Protein AF-A0A1J9PM10-F1 (afdb_monomer_lite)

pLDDT: mean 77.05, std 19.86, range [32.75, 96.25]

Structure (mmCIF, N/CA/C/O backbone):
data_AF-A0A1J9PM10-F1
#
_entry.id   AF-A0A1J9PM10-F1
#
loop_
_atom_site.group_PDB
_atom_site.id
_atom_site.type_symbol
_atom_site.label_atom_id
_atom_site.label_alt_id
_atom_site.label_comp_id
_atom_site.label_asym_id
_atom_site.label_entity_id
_atom_site.label_seq_id
_atom_site.pdbx_PDB_ins_code
_atom_site.Cartn_x
_atom_site.Cartn_y
_atom_site.Cartn_z
_atom_site.occupancy
_atom_site.B_iso_or_equiv
_atom_site.auth_seq_id
_atom_site.auth_comp_id
_atom_site.auth_asym_id
_atom_site.auth_atom_id
_atom_site.pdbx_PDB_model_num
ATOM 1 N N . MET A 1 1 ? -8.193 -1.325 -53.082 1.00 43.59 1 MET A N 1
ATOM 2 C CA . MET A 1 1 ? -7.446 -0.668 -51.989 1.00 43.59 1 MET A CA 1
ATOM 3 C C . MET A 1 1 ? -7.483 -1.600 -50.791 1.00 43.59 1 MET A C 1
ATOM 5 O O . MET A 1 1 ? -8.544 -1.785 -50.214 1.00 43.59 1 MET A O 1
ATOM 9 N N . ALA A 1 2 ? -6.380 -2.300 -50.521 1.00 39.66 2 ALA A N 1
ATOM 10 C CA . ALA A 1 2 ? -6.299 -3.239 -49.407 1.00 39.66 2 ALA A CA 1
ATOM 11 C C . ALA A 1 2 ? -6.251 -2.442 -48.099 1.00 39.66 2 ALA A C 1
ATOM 13 O O . ALA A 1 2 ? -5.295 -1.714 -47.843 1.00 39.66 2 ALA A O 1
ATOM 14 N N . SER A 1 3 ? -7.320 -2.542 -47.313 1.00 43.59 3 SER A N 1
ATOM 15 C CA . SER A 1 3 ? -7.409 -1.950 -45.985 1.00 43.59 3 SER A CA 1
ATOM 16 C C . SER A 1 3 ? -6.538 -2.778 -45.044 1.00 43.59 3 SER A C 1
ATOM 18 O O . SER A 1 3 ? -6.967 -3.804 -44.517 1.00 43.59 3 SER A O 1
ATOM 20 N N . THR A 1 4 ? -5.278 -2.375 -44.895 1.00 44.53 4 THR A N 1
ATOM 21 C CA . THR A 1 4 ? -4.354 -2.942 -43.913 1.00 44.53 4 THR A CA 1
ATOM 22 C C . THR A 1 4 ? -4.878 -2.597 -42.524 1.00 44.53 4 THR A C 1
ATOM 24 O O . THR A 1 4 ? -4.628 -1.513 -42.002 1.00 44.53 4 THR A O 1
ATOM 27 N N . MET A 1 5 ? -5.644 -3.516 -41.937 1.00 40.72 5 MET A N 1
ATOM 28 C CA . MET A 1 5 ? -5.959 -3.484 -40.514 1.00 40.72 5 MET A CA 1
ATOM 29 C C . MET A 1 5 ? -4.644 -3.428 -39.724 1.00 40.72 5 MET A C 1
ATOM 31 O O . MET A 1 5 ? -3.711 -4.169 -40.059 1.00 40.72 5 MET A O 1
ATOM 35 N N . PRO A 1 6 ? -4.522 -2.572 -38.696 1.00 48.16 6 PRO A N 1
ATOM 36 C CA . PRO A 1 6 ? -3.326 -2.558 -37.877 1.00 48.16 6 PRO A CA 1
ATOM 37 C C . PRO A 1 6 ? -3.196 -3.927 -37.207 1.00 48.16 6 PRO A C 1
ATOM 39 O O . PRO A 1 6 ? -4.082 -4.370 -36.478 1.00 48.16 6 PRO A O 1
ATOM 42 N N . LYS A 1 7 ? -2.087 -4.616 -37.500 1.00 47.56 7 LYS A N 1
ATOM 43 C CA . LYS A 1 7 ? -1.650 -5.826 -36.800 1.00 47.56 7 LYS A CA 1
ATOM 44 C C . LYS A 1 7 ? -1.755 -5.546 -35.302 1.00 47.56 7 LYS A C 1
ATOM 46 O O . LYS A 1 7 ? -1.009 -4.712 -34.793 1.00 47.56 7 LYS A O 1
ATOM 51 N N . GLN A 1 8 ? -2.661 -6.235 -34.612 1.00 52.78 8 GLN A N 1
ATOM 52 C CA . GLN A 1 8 ? -2.617 -6.348 -33.159 1.00 52.78 8 GLN A CA 1
ATOM 53 C C . GLN A 1 8 ? -1.216 -6.855 -32.808 1.00 52.78 8 GLN A C 1
ATOM 55 O O . GLN A 1 8 ? -0.850 -7.987 -33.125 1.00 52.78 8 GLN A O 1
ATOM 60 N N . VAL A 1 9 ? -0.375 -5.963 -32.284 1.00 63.06 9 VAL A N 1
ATOM 61 C CA . VAL A 1 9 ? 0.988 -6.302 -31.890 1.00 63.06 9 VAL A CA 1
ATOM 62 C C . VAL A 1 9 ? 0.857 -7.198 -30.670 1.00 63.06 9 VAL A C 1
ATOM 64 O O . VAL A 1 9 ? 0.488 -6.739 -29.588 1.00 63.06 9 VAL A O 1
ATOM 67 N N . GLU A 1 10 ? 1.112 -8.489 -30.873 1.00 70.94 10 GLU A N 1
ATOM 68 C CA . GLU A 1 10 ? 1.136 -9.488 -29.810 1.00 70.94 10 GLU A CA 1
ATOM 69 C C . GLU A 1 10 ? 1.965 -8.974 -28.625 1.00 70.94 10 GLU A C 1
ATOM 71 O O . GLU A 1 10 ? 3.106 -8.529 -28.820 1.00 70.94 10 GLU A O 1
ATOM 76 N N . PRO A 1 11 ? 1.428 -9.019 -27.392 1.00 78.56 11 PRO A N 1
ATOM 77 C CA . PRO A 1 11 ? 2.122 -8.444 -26.260 1.00 78.56 11 PRO A CA 1
ATOM 78 C C . PRO A 1 11 ? 3.452 -9.167 -26.033 1.00 78.56 11 PRO A C 1
ATOM 80 O O . PRO A 1 11 ? 3.547 -10.397 -26.030 1.00 78.56 11 PRO A O 1
ATOM 83 N N . SER A 1 12 ? 4.499 -8.374 -25.822 1.00 90.06 12 SER A N 1
ATOM 84 C CA . SER A 1 12 ? 5.829 -8.842 -25.427 1.00 90.06 12 SER A CA 1
ATOM 85 C C . SER A 1 12 ? 5.744 -9.766 -24.205 1.00 90.06 12 SER A C 1
ATOM 87 O O . SER A 1 12 ? 4.873 -9.598 -23.350 1.00 90.06 12 SER A O 1
ATOM 89 N N . GLY A 1 13 ? 6.669 -10.722 -24.068 1.00 89.38 13 GLY A N 1
ATOM 90 C CA . GLY A 1 13 ? 6.663 -11.674 -22.946 1.00 89.38 13 GLY A CA 1
ATOM 91 C C . GLY A 1 13 ? 6.661 -11.003 -21.563 1.00 89.38 13 GLY A C 1
ATOM 92 O O . GLY A 1 13 ? 6.041 -11.511 -20.630 1.00 89.38 13 GLY A O 1
ATOM 93 N N . ALA A 1 14 ? 7.278 -9.822 -21.439 1.00 89.25 14 ALA A N 1
ATOM 94 C CA . ALA A 1 14 ? 7.234 -9.016 -20.217 1.00 89.25 14 ALA A CA 1
ATOM 95 C C . ALA A 1 14 ? 5.823 -8.475 -19.922 1.00 89.25 14 ALA A C 1
ATOM 97 O O . ALA A 1 14 ? 5.370 -8.539 -18.781 1.00 89.25 14 ALA A O 1
ATOM 98 N N . VAL A 1 15 ? 5.115 -8.007 -20.955 1.00 91.69 15 VAL A N 1
ATOM 99 C CA . VAL A 1 15 ? 3.730 -7.524 -20.858 1.00 91.69 15 VAL A CA 1
ATOM 100 C C . VAL A 1 15 ? 2.796 -8.683 -20.516 1.00 91.69 15 VAL A C 1
ATOM 102 O O . VAL A 1 15 ? 2.042 -8.580 -19.556 1.00 91.69 15 VAL A O 1
ATOM 105 N N . LYS A 1 16 ? 2.918 -9.835 -21.195 1.00 93.12 16 LYS A N 1
ATOM 106 C CA . LYS A 1 16 ? 2.147 -11.054 -20.874 1.00 93.12 16 LYS A CA 1
ATOM 107 C C . LYS A 1 16 ? 2.324 -11.469 -19.408 1.00 93.12 16 LYS A C 1
ATOM 109 O O . LYS A 1 16 ? 1.348 -11.738 -18.713 1.00 93.12 16 LYS A O 1
ATOM 114 N N . LYS A 1 17 ? 3.564 -11.450 -18.907 1.00 93.62 17 LYS A N 1
ATOM 115 C CA . LYS A 1 17 ? 3.876 -11.747 -17.501 1.00 93.62 17 LYS A CA 1
ATOM 116 C C . LYS A 1 17 ? 3.268 -10.726 -16.532 1.00 93.62 17 LYS A C 1
ATOM 118 O O . LYS A 1 17 ? 2.815 -11.115 -15.458 1.00 93.62 17 LYS A O 1
ATOM 123 N N . ALA A 1 18 ? 3.273 -9.440 -16.879 1.00 94.69 18 ALA A N 1
ATOM 124 C CA . ALA A 1 18 ? 2.665 -8.394 -16.059 1.00 94.69 18 ALA A CA 1
ATOM 125 C C . ALA A 1 18 ? 1.135 -8.539 -15.999 1.00 94.69 18 ALA A C 1
ATOM 127 O O . ALA A 1 18 ? 0.572 -8.500 -14.909 1.00 94.69 18 ALA A O 1
ATOM 128 N N . LEU A 1 19 ? 0.481 -8.802 -17.134 1.00 94.81 19 LEU A N 1
ATOM 129 C CA . LEU A 1 19 ? -0.963 -9.048 -17.196 1.00 94.81 19 LEU A CA 1
ATOM 130 C C . LEU A 1 19 ? -1.363 -10.279 -16.376 1.00 94.81 19 LEU A C 1
ATOM 132 O O . LEU A 1 19 ? -2.296 -10.202 -15.584 1.00 94.81 19 LEU A O 1
ATOM 136 N N . ALA A 1 20 ? -0.612 -11.382 -16.476 1.00 94.44 20 ALA A N 1
ATOM 137 C CA . ALA A 1 20 ? -0.851 -12.567 -15.649 1.00 94.44 20 ALA A CA 1
ATOM 138 C C . ALA A 1 20 ? -0.779 -12.241 -14.146 1.00 94.44 20 ALA A C 1
ATOM 140 O O . ALA A 1 20 ? -1.671 -12.610 -13.386 1.00 94.44 20 ALA A O 1
ATOM 141 N N . LYS A 1 21 ? 0.228 -11.462 -13.722 1.00 94.88 21 LYS A N 1
ATOM 142 C CA . LYS A 1 21 ? 0.337 -10.997 -12.330 1.00 94.88 21 LYS A CA 1
ATOM 143 C C . LYS A 1 21 ? -0.828 -10.111 -11.897 1.00 94.88 21 LYS A C 1
ATOM 145 O O . LYS A 1 21 ? -1.210 -10.179 -10.735 1.00 94.88 21 LYS A O 1
ATOM 150 N N . LEU A 1 22 ? -1.358 -9.270 -12.784 1.00 94.75 22 LEU A N 1
ATOM 151 C CA . LEU A 1 22 ? -2.513 -8.421 -12.484 1.00 94.75 22 LEU A CA 1
ATOM 152 C C . LEU A 1 22 ? -3.781 -9.255 -12.305 1.00 94.75 22 LEU A C 1
ATOM 154 O O . LEU A 1 22 ? -4.501 -9.044 -11.335 1.00 94.75 22 LEU A O 1
ATOM 158 N N . VAL A 1 23 ? -4.010 -10.241 -13.175 1.00 93.75 23 VAL A N 1
ATOM 159 C CA . VAL A 1 23 ? -5.140 -11.176 -13.053 1.00 93.75 23 VAL A CA 1
ATOM 160 C C . VAL A 1 23 ? -5.046 -11.978 -11.752 1.00 93.75 23 VAL A C 1
ATOM 162 O O . VAL A 1 23 ? -6.022 -12.068 -11.006 1.00 93.75 23 VAL A O 1
ATOM 165 N N . ASP A 1 24 ? -3.870 -12.524 -11.436 1.00 93.56 24 ASP A N 1
ATOM 166 C CA . ASP A 1 24 ? -3.652 -13.258 -10.184 1.00 93.56 24 ASP A CA 1
ATOM 167 C C . ASP A 1 24 ? -3.792 -12.345 -8.962 1.00 93.56 24 ASP A C 1
ATOM 169 O O . ASP A 1 24 ? -4.411 -12.716 -7.963 1.00 93.56 24 ASP A O 1
ATOM 173 N N . GLY A 1 25 ? -3.253 -11.129 -9.044 1.00 91.62 25 GLY A N 1
ATOM 174 C CA . GLY A 1 25 ? -3.357 -10.117 -8.001 1.00 91.62 25 GLY A CA 1
ATOM 175 C C . GLY A 1 25 ? -4.802 -9.721 -7.717 1.00 91.62 25 GLY A C 1
ATOM 176 O O . GLY A 1 25 ? -5.202 -9.703 -6.553 1.00 91.62 25 GLY A O 1
ATOM 177 N N . ALA A 1 26 ? -5.607 -9.493 -8.757 1.00 91.44 26 ALA A N 1
ATOM 178 C CA . ALA A 1 26 ? -7.025 -9.168 -8.631 1.00 91.44 26 ALA A CA 1
ATOM 179 C C . ALA A 1 26 ? -7.783 -10.287 -7.904 1.00 91.44 26 ALA A C 1
ATOM 181 O O . ALA A 1 26 ? -8.460 -10.028 -6.907 1.00 91.44 26 ALA A O 1
ATOM 182 N N . LYS A 1 27 ? -7.575 -11.546 -8.318 1.00 91.81 27 LYS A N 1
ATOM 183 C CA . LYS A 1 27 ? -8.167 -12.724 -7.663 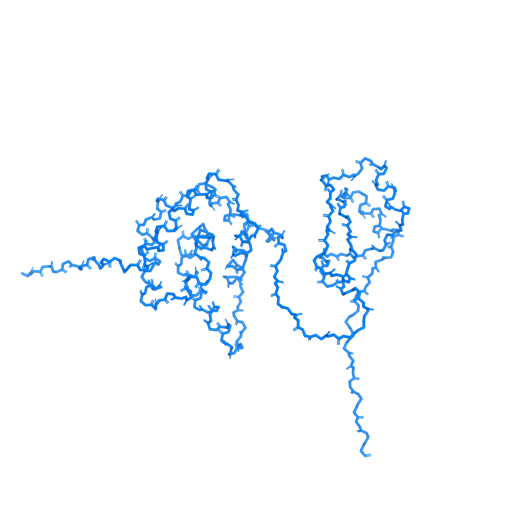1.00 91.81 27 LYS A CA 1
ATOM 184 C C . LYS A 1 27 ? -7.739 -12.848 -6.203 1.00 91.81 27 LYS A C 1
ATOM 186 O O . LYS A 1 27 ? -8.573 -13.064 -5.329 1.00 91.81 27 LYS A O 1
ATOM 191 N N . ILE A 1 28 ? -6.446 -12.698 -5.912 1.00 89.69 28 ILE A N 1
ATOM 192 C CA . ILE A 1 28 ? -5.919 -12.822 -4.547 1.00 89.69 28 ILE A CA 1
ATOM 193 C C . ILE A 1 28 ? -6.481 -11.729 -3.636 1.00 89.69 28 ILE A C 1
ATOM 195 O O . ILE A 1 28 ? -6.848 -12.019 -2.496 1.00 89.69 28 ILE A O 1
ATOM 199 N N . VAL A 1 29 ? -6.541 -10.484 -4.111 1.00 88.31 29 VAL A N 1
ATOM 200 C CA . VAL A 1 29 ? -7.101 -9.363 -3.345 1.00 88.31 29 VAL A CA 1
ATOM 201 C C . VAL A 1 29 ? -8.590 -9.578 -3.099 1.00 88.31 29 VAL A C 1
ATOM 203 O O . VAL A 1 29 ? -9.046 -9.369 -1.976 1.00 88.31 29 VAL A O 1
ATOM 206 N N . GLN A 1 30 ? -9.330 -10.052 -4.101 1.00 86.56 30 GLN A N 1
ATOM 207 C CA . GLN A 1 30 ? -10.746 -10.376 -3.960 1.00 86.56 30 GLN A CA 1
ATOM 208 C C . GLN A 1 30 ? -10.974 -11.476 -2.917 1.00 86.56 30 GLN A C 1
ATOM 210 O O . GLN A 1 30 ? -11.766 -11.281 -2.004 1.00 86.56 30 GLN A O 1
ATOM 215 N N . LEU A 1 31 ? -10.237 -12.588 -2.998 1.00 83.62 31 LEU A N 1
ATOM 216 C CA . LEU A 1 31 ? -10.361 -13.709 -2.059 1.00 83.62 31 LEU A CA 1
ATOM 217 C C . LEU A 1 31 ? -9.981 -13.335 -0.623 1.00 83.62 31 LEU A C 1
ATOM 219 O O . LEU A 1 31 ? -10.524 -13.885 0.330 1.00 83.62 31 LEU A O 1
ATOM 223 N N . ARG A 1 32 ? -9.009 -12.433 -0.450 1.00 88.00 32 ARG A N 1
ATOM 224 C CA . ARG A 1 32 ? -8.567 -11.992 0.881 1.00 88.00 32 ARG A CA 1
ATOM 225 C C . ARG A 1 32 ? -9.424 -10.877 1.456 1.00 88.00 32 ARG A C 1
ATOM 227 O O . ARG A 1 32 ? -9.363 -10.654 2.663 1.00 88.00 32 ARG A O 1
ATOM 234 N N . GLU A 1 33 ? -10.101 -10.123 0.597 1.00 80.94 33 GLU A N 1
ATOM 235 C CA . GLU A 1 33 ? -10.813 -8.877 0.898 1.00 80.94 33 GLU A CA 1
ATOM 236 C C . GLU A 1 33 ? -9.973 -7.765 1.558 1.00 80.94 33 GLU A C 1
ATOM 238 O O . GLU A 1 33 ? -10.503 -6.710 1.925 1.00 80.94 33 GLU A O 1
ATOM 243 N N . LYS A 1 34 ? -8.659 -7.982 1.692 1.00 81.25 34 LYS A N 1
ATOM 244 C CA . LYS A 1 34 ? -7.693 -7.096 2.344 1.00 81.25 34 LYS A CA 1
ATOM 245 C C . LYS A 1 34 ? -6.325 -7.184 1.676 1.00 81.25 34 LYS A C 1
ATOM 247 O O . LYS A 1 34 ? -5.954 -8.219 1.120 1.00 81.25 34 LYS A O 1
ATOM 252 N N . VAL A 1 35 ? -5.552 -6.114 1.820 1.00 85.12 35 VAL A N 1
ATOM 253 C CA . VAL A 1 35 ? -4.156 -6.024 1.372 1.00 85.12 35 VAL A CA 1
ATOM 254 C C . VAL A 1 35 ? -3.197 -6.249 2.538 1.00 85.12 35 VAL A C 1
ATOM 256 O O . VAL A 1 35 ? -3.492 -5.915 3.687 1.00 85.12 35 VAL A O 1
ATOM 259 N N . LYS A 1 36 ? -2.039 -6.847 2.261 1.00 87.75 36 LYS A N 1
ATOM 260 C CA . LYS A 1 36 ? -0.980 -7.051 3.260 1.00 87.75 36 LYS A CA 1
ATOM 261 C C . LYS A 1 36 ? -0.277 -5.728 3.596 1.00 87.75 36 LYS A C 1
ATOM 263 O O . LYS A 1 36 ? -0.256 -4.833 2.754 1.00 87.75 36 LYS A O 1
ATOM 268 N N . PRO A 1 37 ? 0.402 -5.616 4.752 1.00 85.62 37 PRO A N 1
ATOM 269 C CA . PRO A 1 37 ? 1.156 -4.410 5.107 1.00 85.62 37 PRO A CA 1
ATOM 270 C C . PRO A 1 37 ? 2.115 -3.893 4.012 1.00 85.62 37 PRO A C 1
ATOM 272 O O . PRO A 1 37 ? 2.061 -2.700 3.708 1.00 85.62 37 PRO A O 1
ATOM 275 N N . PRO A 1 38 ? 2.911 -4.745 3.325 1.00 84.50 38 PRO A N 1
ATOM 276 C CA . PRO A 1 38 ? 3.786 -4.278 2.245 1.00 84.50 38 PRO A CA 1
ATOM 277 C C . PRO A 1 38 ? 3.020 -3.816 0.997 1.00 84.50 38 PRO A C 1
ATOM 279 O O . PRO A 1 38 ? 3.460 -2.917 0.292 1.00 84.50 38 PRO A O 1
ATOM 282 N N . GLU A 1 39 ? 1.869 -4.427 0.714 1.00 89.88 39 GLU A N 1
ATOM 283 C CA . GLU A 1 39 ? 0.999 -4.062 -0.410 1.00 89.88 39 GLU A CA 1
ATOM 284 C C . GLU A 1 39 ? 0.317 -2.716 -0.133 1.00 89.88 39 GLU A C 1
ATOM 286 O O . GLU A 1 39 ? 0.329 -1.830 -0.982 1.00 89.88 39 GLU A O 1
ATOM 291 N N . ALA A 1 40 ? -0.184 -2.528 1.092 1.00 87.94 40 ALA A N 1
ATOM 292 C CA . ALA A 1 40 ? -0.744 -1.271 1.573 1.00 87.94 40 ALA A CA 1
ATOM 293 C C . ALA A 1 40 ? 0.268 -0.123 1.472 1.00 87.94 40 ALA A C 1
ATOM 295 O O . ALA A 1 40 ? -0.094 0.970 1.048 1.00 87.94 40 ALA A O 1
ATOM 296 N N . LYS A 1 41 ? 1.536 -0.380 1.818 1.00 87.19 41 LYS A N 1
ATOM 297 C CA . LYS A 1 41 ? 2.623 0.593 1.665 1.00 87.19 41 LYS A CA 1
ATOM 298 C C . LYS A 1 41 ? 2.811 1.013 0.211 1.00 87.19 41 LYS A C 1
ATOM 300 O O . LYS A 1 41 ? 2.763 2.204 -0.074 1.00 87.19 41 LYS A O 1
ATOM 305 N N . ARG A 1 42 ? 2.911 0.051 -0.710 1.00 92.12 42 ARG A N 1
ATOM 306 C CA . ARG A 1 42 ? 3.029 0.356 -2.145 1.00 92.12 42 ARG A CA 1
ATOM 307 C C . ARG A 1 42 ? 1.838 1.149 -2.682 1.00 92.12 42 ARG A C 1
ATOM 309 O O . ARG A 1 42 ? 2.032 2.025 -3.517 1.00 92.12 42 ARG A O 1
ATOM 316 N N . ILE A 1 43 ? 0.619 0.859 -2.216 1.00 92.56 43 ILE A N 1
ATOM 317 C CA . ILE A 1 43 ? -0.574 1.634 -2.591 1.00 92.56 43 ILE A CA 1
ATOM 318 C C . ILE A 1 43 ? -0.448 3.074 -2.091 1.00 92.56 43 ILE A C 1
ATOM 320 O O . ILE A 1 43 ? -0.646 4.001 -2.866 1.00 92.56 43 ILE A O 1
ATOM 324 N N . ARG A 1 44 ? -0.100 3.264 -0.814 1.00 89.31 44 ARG A N 1
ATOM 325 C CA . ARG A 1 44 ? 0.074 4.594 -0.216 1.00 89.31 44 ARG A CA 1
ATOM 326 C C . ARG A 1 44 ? 1.095 5.431 -0.971 1.00 89.31 44 ARG A C 1
ATOM 328 O O . ARG A 1 44 ? 0.796 6.566 -1.315 1.00 89.31 44 ARG A O 1
ATOM 335 N N . GLU A 1 45 ? 2.256 4.856 -1.257 1.00 89.06 45 GLU A N 1
ATOM 336 C CA . GLU A 1 45 ? 3.300 5.511 -2.045 1.00 89.06 45 GLU A CA 1
ATOM 337 C C . GLU A 1 45 ? 2.792 5.869 -3.440 1.00 89.06 45 GLU A C 1
ATOM 339 O O . GLU A 1 45 ? 2.936 7.008 -3.858 1.00 89.06 45 GLU A O 1
ATOM 344 N N . ALA A 1 46 ? 2.134 4.944 -4.144 1.00 91.25 46 ALA A N 1
ATOM 345 C CA . ALA A 1 46 ? 1.596 5.211 -5.477 1.00 91.25 46 ALA A CA 1
ATOM 346 C C . ALA A 1 46 ? 0.556 6.347 -5.481 1.00 91.25 46 ALA A C 1
ATOM 348 O O . ALA A 1 46 ? 0.592 7.217 -6.347 1.00 91.25 46 ALA A O 1
ATOM 349 N N . VAL A 1 47 ? -0.348 6.374 -4.498 1.00 90.31 47 VAL A N 1
ATOM 350 C CA . VAL A 1 47 ? -1.358 7.437 -4.370 1.00 90.31 47 VAL A CA 1
ATOM 351 C C . VAL A 1 47 ? -0.715 8.768 -3.973 1.00 90.31 47 VAL A C 1
ATOM 353 O O . VAL A 1 47 ? -1.082 9.811 -4.514 1.00 90.31 47 VAL A O 1
ATOM 356 N N . ALA A 1 48 ? 0.270 8.747 -3.072 1.00 87.81 48 ALA A N 1
ATOM 357 C CA . ALA A 1 48 ? 1.018 9.939 -2.684 1.00 87.81 48 ALA A CA 1
ATOM 358 C C . ALA A 1 48 ? 1.809 10.510 -3.869 1.00 87.81 48 ALA A C 1
ATOM 360 O O . ALA A 1 48 ? 1.806 11.720 -4.062 1.00 87.81 48 ALA A O 1
ATOM 361 N N . LEU A 1 49 ? 2.404 9.650 -4.703 1.00 87.19 49 LEU A N 1
ATOM 362 C CA . LEU A 1 49 ? 3.091 10.050 -5.934 1.00 87.19 49 LEU A CA 1
ATOM 363 C C . LEU A 1 49 ? 2.154 10.743 -6.922 1.00 87.19 49 LEU A C 1
ATOM 365 O O . LEU A 1 49 ? 2.541 11.748 -7.498 1.00 87.19 49 LEU A O 1
ATOM 369 N N . LEU A 1 50 ? 0.922 10.251 -7.078 1.00 86.94 50 LEU A N 1
ATOM 370 C CA . LEU A 1 50 ? -0.091 10.900 -7.919 1.00 86.94 50 LEU A CA 1
ATOM 371 C C . LEU A 1 50 ? -0.596 12.235 -7.345 1.00 86.94 50 LEU A C 1
ATOM 373 O O . LEU A 1 50 ? -1.144 13.049 -8.082 1.00 86.94 50 LEU A O 1
ATOM 377 N N . SER A 1 51 ? -0.449 12.450 -6.034 1.00 82.00 51 SER A N 1
ATOM 378 C CA . SER A 1 51 ? -0.930 13.655 -5.340 1.00 82.00 51 SER A CA 1
ATOM 379 C C . SER A 1 51 ? 0.158 14.721 -5.157 1.00 82.00 51 SER A C 1
ATOM 381 O O . SER A 1 51 ? -0.151 15.899 -4.980 1.00 82.00 51 SER A O 1
ATOM 383 N N . GLY A 1 52 ? 1.428 14.313 -5.140 1.00 71.38 52 GLY A N 1
ATOM 384 C CA . GLY A 1 52 ? 2.586 15.172 -4.916 1.00 71.38 52 GLY A CA 1
ATOM 385 C C . GLY A 1 52 ? 3.193 15.690 -6.218 1.00 71.38 52 GLY A C 1
ATOM 386 O O . GLY A 1 52 ? 3.143 15.034 -7.253 1.00 71.38 52 GLY A O 1
ATOM 387 N N . LYS A 1 53 ? 3.811 16.873 -6.161 1.00 54.09 53 LYS A N 1
ATOM 388 C CA . LYS A 1 53 ? 4.684 17.353 -7.240 1.00 54.09 53 LYS A CA 1
ATOM 389 C C . LYS A 1 53 ? 6.065 16.712 -7.058 1.00 54.09 53 LYS A C 1
ATOM 391 O O . LYS A 1 53 ? 6.553 16.716 -5.929 1.00 54.09 53 LYS A O 1
ATOM 396 N N . PRO A 1 54 ? 6.699 16.160 -8.106 1.00 54.72 54 PRO A N 1
ATOM 397 C CA . PRO A 1 54 ? 8.053 15.638 -7.982 1.00 54.72 54 PRO A CA 1
ATOM 398 C C . PRO A 1 54 ? 9.012 16.778 -7.618 1.00 54.72 54 PRO A C 1
ATOM 400 O O . PRO A 1 54 ? 9.111 17.767 -8.347 1.00 54.72 54 PRO A O 1
ATOM 403 N N . ASP A 1 55 ? 9.712 16.644 -6.490 1.00 47.47 55 ASP A N 1
ATOM 404 C CA . ASP A 1 55 ? 10.803 17.550 -6.137 1.00 47.47 55 ASP A CA 1
ATOM 405 C C . ASP A 1 55 ? 11.929 17.379 -7.164 1.00 47.47 55 ASP A C 1
ATOM 407 O O . ASP A 1 55 ? 12.441 16.278 -7.386 1.00 47.47 55 ASP A O 1
ATOM 411 N N . LEU A 1 56 ? 12.289 18.485 -7.819 1.00 47.28 56 LEU A N 1
ATOM 412 C CA . LEU A 1 56 ? 13.221 18.586 -8.950 1.00 47.28 56 LEU A CA 1
ATOM 413 C C . LEU A 1 56 ? 14.696 18.371 -8.549 1.00 47.28 56 LEU A C 1
ATOM 415 O O . LEU A 1 56 ? 15.580 19.119 -8.959 1.00 47.28 56 LEU A O 1
ATOM 419 N N . ILE A 1 57 ? 14.988 17.361 -7.732 1.00 51.62 57 ILE A N 1
ATOM 420 C CA . ILE A 1 57 ? 16.363 16.976 -7.406 1.00 51.62 57 ILE A CA 1
ATOM 421 C C . ILE A 1 57 ? 16.770 15.869 -8.378 1.00 51.62 57 ILE A C 1
ATOM 423 O O . ILE A 1 57 ? 16.212 14.775 -8.335 1.00 51.62 57 ILE A O 1
ATOM 427 N N . ASP A 1 58 ? 17.740 16.137 -9.253 1.00 54.31 58 ASP A N 1
ATOM 428 C CA . ASP A 1 58 ? 18.251 15.221 -10.287 1.00 54.31 58 ASP A CA 1
ATOM 429 C C . ASP A 1 58 ? 19.039 14.032 -9.695 1.00 54.31 58 ASP A C 1
ATOM 431 O O . ASP A 1 58 ? 20.259 13.911 -9.811 1.00 54.31 58 ASP A O 1
ATOM 435 N N . SER A 1 59 ? 18.334 13.110 -9.037 1.00 60.56 59 SER A N 1
ATOM 436 C CA . SER A 1 59 ? 18.899 11.866 -8.510 1.00 60.56 59 SER A CA 1
ATOM 437 C C . SER A 1 59 ? 18.442 10.643 -9.320 1.00 60.56 59 SER A C 1
ATOM 439 O O . SER A 1 59 ? 17.381 10.629 -9.945 1.00 60.56 59 SER A O 1
ATOM 441 N N . GLN A 1 60 ? 19.228 9.558 -9.297 1.00 58.91 60 GLN A N 1
ATOM 442 C CA . GLN A 1 60 ? 18.812 8.252 -9.846 1.00 58.91 60 GLN A CA 1
ATOM 443 C C . GLN A 1 60 ? 17.501 7.747 -9.215 1.00 58.91 60 GLN A C 1
ATOM 445 O O . GLN A 1 60 ? 16.701 7.104 -9.897 1.00 58.91 60 GLN A O 1
ATOM 450 N N . ALA A 1 61 ? 17.261 8.056 -7.936 1.00 60.75 61 ALA A N 1
ATOM 451 C CA . ALA A 1 61 ? 16.003 7.743 -7.264 1.00 60.75 61 ALA A CA 1
ATOM 452 C C . ALA A 1 61 ? 14.834 8.524 -7.889 1.00 60.75 61 ALA A C 1
ATOM 454 O O . ALA A 1 61 ? 13.807 7.923 -8.198 1.00 60.75 61 ALA A O 1
ATOM 455 N N . SER A 1 62 ? 15.049 9.800 -8.217 1.00 74.44 62 SER A N 1
ATOM 456 C CA . SER A 1 62 ? 14.074 10.662 -8.896 1.00 74.44 62 SER A CA 1
ATOM 457 C C . SER A 1 62 ? 13.745 10.160 -10.305 1.00 74.44 62 SER A C 1
ATOM 459 O O . SER A 1 62 ? 12.584 10.139 -10.697 1.00 74.44 62 SER A O 1
ATOM 461 N N . LYS A 1 63 ? 14.726 9.630 -11.055 1.00 80.31 63 LYS A N 1
ATOM 462 C CA . LYS A 1 63 ? 14.473 9.012 -12.375 1.00 80.31 63 LYS A CA 1
ATOM 463 C C . LYS A 1 63 ? 13.577 7.778 -12.282 1.00 80.31 63 LYS A C 1
ATOM 465 O O . LYS A 1 63 ? 12.661 7.613 -13.082 1.00 80.31 63 LYS A O 1
ATOM 470 N N . ARG A 1 64 ? 13.832 6.896 -11.309 1.00 83.81 64 ARG A N 1
ATOM 471 C CA . ARG A 1 64 ? 12.999 5.700 -11.087 1.00 83.81 64 ARG A CA 1
ATOM 472 C C . ARG A 1 64 ? 11.588 6.072 -10.642 1.00 83.81 64 ARG A C 1
ATOM 474 O O . ARG A 1 64 ? 10.631 5.444 -11.084 1.00 83.81 64 ARG A O 1
ATOM 481 N N . GLN A 1 65 ? 11.478 7.084 -9.788 1.00 85.94 65 GLN A N 1
ATOM 482 C CA . GLN A 1 65 ? 10.209 7.619 -9.317 1.00 85.94 65 GLN A CA 1
ATOM 483 C C . GLN A 1 65 ? 9.40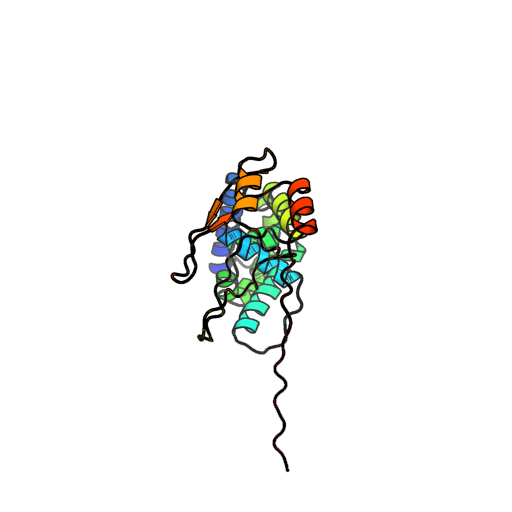1 8.229 -10.468 1.00 85.94 65 GLN A C 1
ATOM 485 O O . GLN A 1 65 ? 8.231 7.890 -10.597 1.00 85.94 65 GLN A O 1
ATOM 490 N N . ASN A 1 66 ? 10.031 9.006 -11.355 1.00 87.75 66 ASN A N 1
ATOM 491 C CA . ASN A 1 66 ? 9.382 9.582 -12.538 1.00 87.75 66 ASN A CA 1
ATOM 492 C C . ASN A 1 66 ? 8.873 8.503 -13.501 1.00 87.75 66 ASN A C 1
ATOM 494 O O . ASN A 1 66 ? 7.715 8.543 -13.897 1.00 87.75 66 ASN A O 1
ATOM 498 N N . ILE A 1 67 ? 9.681 7.476 -13.793 1.00 90.62 67 ILE A N 1
ATOM 499 C CA . ILE A 1 67 ? 9.249 6.338 -14.628 1.00 90.62 67 ILE A CA 1
ATOM 500 C C . ILE A 1 67 ? 8.008 5.656 -14.037 1.00 90.62 67 ILE A C 1
ATOM 502 O O . ILE A 1 67 ? 7.102 5.244 -14.762 1.00 90.62 67 ILE A O 1
ATOM 506 N N . TYR A 1 68 ? 7.983 5.479 -12.714 1.00 93.88 68 TYR A N 1
ATOM 507 C CA . TYR A 1 68 ? 6.833 4.873 -12.058 1.00 93.88 68 TYR A CA 1
ATOM 508 C C . TYR A 1 68 ? 5.623 5.814 -12.061 1.00 93.88 68 TYR A C 1
ATOM 510 O O . TYR A 1 68 ? 4.520 5.350 -12.326 1.00 93.88 68 TYR A O 1
ATOM 518 N N . LEU A 1 69 ? 5.823 7.116 -11.841 1.00 92.69 69 LEU A N 1
ATOM 519 C CA . LEU A 1 69 ? 4.774 8.134 -11.889 1.00 92.69 69 LEU A CA 1
ATOM 520 C C . LEU A 1 69 ? 4.105 8.205 -13.268 1.00 92.69 69 LEU A C 1
ATOM 522 O O . LEU A 1 69 ? 2.888 8.094 -13.333 1.00 92.69 69 LEU A O 1
ATOM 526 N N . GLU A 1 70 ? 4.870 8.274 -14.360 1.00 93.50 70 GLU A N 1
ATOM 527 C CA . GLU A 1 70 ? 4.337 8.290 -15.736 1.00 93.50 70 GLU A CA 1
ATOM 528 C C . GLU A 1 70 ? 3.450 7.064 -16.026 1.00 93.50 70 GLU A C 1
ATOM 530 O O . GLU A 1 70 ? 2.387 7.147 -16.656 1.00 93.50 70 GLU A O 1
ATOM 535 N N . PHE A 1 71 ? 3.865 5.897 -15.524 1.00 95.56 71 PHE A N 1
ATOM 536 C CA . PHE A 1 71 ? 3.059 4.685 -15.603 1.00 95.56 71 PHE A CA 1
ATOM 537 C C . PHE A 1 71 ? 1.776 4.797 -14.763 1.00 95.56 71 PHE A C 1
ATOM 539 O O . PHE A 1 71 ? 0.700 4.445 -15.251 1.00 95.56 71 PHE A O 1
ATOM 546 N N . LEU A 1 72 ? 1.872 5.296 -13.525 1.00 94.94 72 LEU A N 1
ATOM 547 C CA . LEU A 1 72 ? 0.723 5.486 -12.637 1.00 94.94 72 LEU A CA 1
ATOM 548 C C . LEU A 1 72 ? -0.296 6.470 -13.218 1.00 94.94 72 LEU A C 1
ATOM 550 O O . LEU A 1 72 ? -1.488 6.182 -13.179 1.00 94.94 72 LEU A O 1
ATOM 554 N N . GLU A 1 73 ? 0.147 7.584 -13.797 1.00 93.75 73 GLU A N 1
ATOM 555 C CA . GLU A 1 73 ? -0.714 8.559 -14.475 1.00 93.75 73 GLU A CA 1
ATOM 556 C C . GLU A 1 73 ? -1.466 7.925 -15.648 1.00 93.75 73 GLU A C 1
ATOM 558 O O . GLU A 1 73 ? -2.654 8.187 -15.851 1.00 93.75 73 GLU A O 1
ATOM 563 N N . SER A 1 74 ? -0.798 7.042 -16.395 1.00 93.81 74 SER A N 1
ATOM 564 C CA . SER A 1 74 ? -1.406 6.330 -17.520 1.00 93.81 74 SER A CA 1
ATOM 565 C C . SER A 1 74 ? -2.517 5.381 -17.068 1.00 93.81 74 SER A C 1
ATOM 567 O O . SER A 1 74 ? -3.597 5.397 -17.655 1.00 93.81 74 SER A O 1
ATOM 569 N N . VAL A 1 75 ? -2.297 4.593 -16.008 1.00 94.38 75 VAL A N 1
ATOM 570 C CA . VAL A 1 75 ? -3.333 3.687 -15.472 1.00 94.38 75 VAL A CA 1
ATOM 571 C C . VAL A 1 75 ? -4.396 4.417 -14.648 1.00 94.38 75 VAL A C 1
ATOM 573 O O . VAL A 1 75 ? -5.522 3.940 -14.547 1.00 94.38 75 VAL A O 1
ATOM 576 N N . HIS A 1 76 ? -4.090 5.595 -14.099 1.00 94.31 76 HIS A N 1
ATOM 577 C CA . HIS A 1 76 ? -5.053 6.413 -13.359 1.00 94.31 76 HIS A CA 1
ATOM 578 C C . HIS A 1 76 ? -6.203 6.916 -14.242 1.00 94.31 76 HIS A C 1
ATOM 580 O O . HIS A 1 76 ? -7.305 7.116 -13.736 1.00 94.31 76 HIS A O 1
ATOM 586 N N . LYS A 1 77 ? -5.997 7.028 -15.563 1.00 91.94 77 LYS A N 1
ATOM 587 C CA . LYS A 1 77 ? -7.062 7.336 -16.537 1.00 91.94 77 LYS A CA 1
ATOM 588 C C . LYS A 1 77 ? -8.209 6.317 -16.515 1.00 91.94 77 LYS A C 1
ATOM 590 O O . LYS A 1 77 ? -9.348 6.696 -16.755 1.00 91.94 77 LYS A O 1
ATOM 595 N N . MET A 1 78 ? -7.917 5.058 -16.178 1.00 91.31 78 MET A N 1
ATOM 596 C CA . MET A 1 78 ? -8.905 3.978 -16.013 1.00 91.31 78 MET A CA 1
ATOM 597 C C . MET A 1 78 ? -9.530 3.967 -14.607 1.00 91.31 78 MET A C 1
ATOM 599 O O . MET A 1 78 ? -10.449 3.202 -14.329 1.00 91.31 78 MET A O 1
ATOM 603 N N . GLY A 1 79 ? -9.024 4.800 -13.695 1.00 91.62 79 GLY A N 1
ATOM 604 C CA . GLY A 1 79 ? -9.496 4.933 -12.325 1.00 91.62 79 GLY A CA 1
ATOM 605 C C . GLY A 1 79 ? -8.498 4.459 -11.268 1.00 91.62 79 GLY A C 1
ATOM 606 O O . GLY A 1 79 ? -7.575 3.674 -11.497 1.00 91.62 79 GLY A O 1
ATOM 607 N N . LEU A 1 80 ? -8.717 4.928 -10.039 1.00 92.62 80 LEU A N 1
ATOM 608 C CA . LEU A 1 80 ? -7.844 4.645 -8.899 1.00 92.62 80 LEU A CA 1
ATOM 609 C C . LEU A 1 80 ? -7.831 3.155 -8.498 1.00 92.62 80 LEU A C 1
ATOM 611 O O . LEU A 1 80 ? -6.863 2.677 -7.912 1.00 92.62 80 LEU A O 1
ATOM 615 N N . SER A 1 81 ? -8.868 2.389 -8.846 1.00 93.56 81 SER A N 1
ATOM 616 C CA . SER A 1 81 ? -8.898 0.927 -8.685 1.00 93.56 81 SER A CA 1
ATOM 617 C C . SER A 1 81 ? -7.771 0.236 -9.459 1.00 93.56 81 SER A C 1
ATOM 619 O O . SER A 1 81 ? -7.150 -0.686 -8.925 1.00 93.56 81 SER A O 1
ATOM 621 N N . MET A 1 82 ? -7.449 0.710 -10.667 1.00 95.25 82 MET A N 1
ATOM 622 C CA . MET A 1 82 ? -6.355 0.168 -11.480 1.00 95.25 82 MET A CA 1
ATOM 623 C C . MET A 1 82 ? -4.984 0.554 -10.926 1.00 95.25 82 MET A C 1
ATOM 625 O O . MET A 1 82 ? -4.080 -0.283 -10.885 1.00 95.25 82 MET A O 1
ATOM 629 N N . VAL A 1 83 ? -4.844 1.777 -10.406 1.00 94.94 83 VAL A N 1
ATOM 630 C CA . VAL A 1 83 ? -3.645 2.221 -9.670 1.00 94.94 83 VAL A CA 1
ATOM 631 C C . VAL A 1 83 ? -3.379 1.302 -8.477 1.00 94.94 83 VAL A C 1
ATOM 633 O O . VAL A 1 83 ? -2.270 0.787 -8.323 1.00 94.94 83 VAL A O 1
ATOM 636 N N . VAL A 1 84 ? -4.407 1.044 -7.661 1.00 94.62 84 VAL A N 1
ATOM 637 C CA . VAL A 1 84 ? -4.324 0.140 -6.504 1.00 94.62 84 VAL A CA 1
ATOM 638 C C . VAL A 1 84 ? -3.900 -1.258 -6.947 1.00 94.62 84 VAL A C 1
ATOM 640 O O . VAL A 1 84 ? -2.952 -1.815 -6.392 1.00 94.62 84 VAL A O 1
ATOM 643 N N . LEU A 1 85 ? -4.547 -1.820 -7.971 1.00 95.88 85 LEU A N 1
ATOM 644 C CA . LEU A 1 85 ? -4.221 -3.157 -8.463 1.00 95.88 85 LEU A CA 1
ATOM 645 C C . LEU A 1 85 ? -2.775 -3.253 -8.977 1.00 95.88 85 LEU A C 1
ATOM 647 O O . LEU A 1 85 ? -2.072 -4.220 -8.661 1.00 95.88 85 LEU A O 1
ATOM 651 N N . CYS A 1 86 ? -2.302 -2.247 -9.715 1.00 95.25 86 CYS A N 1
ATOM 652 C CA . CYS A 1 86 ? -0.933 -2.192 -10.225 1.00 95.25 86 CYS A CA 1
ATOM 653 C C . CYS A 1 86 ? 0.101 -2.070 -9.098 1.00 95.25 86 CYS A C 1
ATOM 655 O O . CYS A 1 86 ? 1.107 -2.787 -9.099 1.00 95.25 86 CYS A O 1
ATOM 657 N N . ALA A 1 87 ? -0.160 -1.221 -8.101 1.00 94.94 87 ALA A N 1
ATOM 658 C CA . ALA A 1 87 ? 0.720 -1.045 -6.948 1.00 94.94 87 ALA A CA 1
ATOM 659 C C . ALA A 1 87 ? 0.852 -2.334 -6.116 1.00 94.94 87 ALA A C 1
ATOM 661 O O . ALA A 1 87 ? 1.942 -2.682 -5.647 1.00 94.94 87 ALA A O 1
ATOM 662 N N . VAL A 1 88 ? -0.243 -3.083 -5.965 1.00 93.75 88 VAL A N 1
ATOM 663 C CA . VAL A 1 88 ? -0.250 -4.360 -5.237 1.00 93.75 88 VAL A CA 1
ATOM 664 C C . VAL A 1 88 ? 0.456 -5.458 -6.028 1.00 93.75 88 VAL A C 1
ATOM 666 O O . VAL A 1 88 ? 1.316 -6.142 -5.469 1.00 93.75 88 VAL A O 1
ATOM 669 N N . SER A 1 89 ? 0.118 -5.616 -7.308 1.00 93.19 89 SER A N 1
ATOM 670 C CA . SER A 1 89 ? 0.476 -6.805 -8.098 1.00 93.19 89 SER A CA 1
ATOM 671 C C . SER A 1 89 ? 1.840 -6.701 -8.779 1.00 93.19 89 SER A C 1
ATOM 673 O O . SER A 1 89 ? 2.544 -7.703 -8.934 1.00 93.19 89 SER A O 1
ATOM 675 N N . LEU A 1 90 ? 2.225 -5.492 -9.194 1.00 93.44 90 LEU A N 1
ATOM 676 C CA . LEU A 1 90 ? 3.486 -5.228 -9.890 1.00 93.44 90 LEU A CA 1
ATOM 677 C C . LEU A 1 90 ? 4.463 -4.494 -8.973 1.00 93.44 90 LEU A C 1
ATOM 679 O O . LEU A 1 90 ? 5.585 -4.960 -8.762 1.00 93.44 90 LEU A O 1
ATOM 683 N N . GLY A 1 91 ? 4.017 -3.372 -8.406 1.00 91.19 91 GLY A N 1
ATOM 684 C CA . GLY A 1 91 ? 4.859 -2.458 -7.642 1.00 91.19 91 GLY A CA 1
ATOM 685 C C . GLY A 1 91 ? 5.923 -1.733 -8.489 1.00 91.19 91 GLY A C 1
ATOM 686 O O . GLY A 1 91 ? 6.139 -2.062 -9.661 1.00 91.19 91 GLY A O 1
ATOM 687 N N . PRO A 1 92 ? 6.637 -0.763 -7.891 1.00 90.31 92 PRO A N 1
ATOM 688 C CA . PRO A 1 92 ? 7.553 0.122 -8.614 1.00 90.31 92 PRO A CA 1
ATOM 689 C C . PRO A 1 92 ? 8.723 -0.621 -9.257 1.00 90.31 92 PRO A C 1
ATOM 691 O O . PRO A 1 92 ? 9.058 -0.372 -10.411 1.00 90.31 92 PRO A O 1
ATOM 694 N N . SER A 1 93 ? 9.327 -1.589 -8.561 1.00 88.19 93 SER A N 1
ATOM 695 C CA . SER A 1 93 ? 10.497 -2.314 -9.074 1.00 88.19 93 SER A CA 1
ATOM 696 C C . SER A 1 93 ? 10.199 -3.090 -10.359 1.00 88.19 93 SER A C 1
ATOM 698 O O . SER A 1 93 ? 11.024 -3.108 -11.273 1.00 88.19 93 SER A O 1
ATOM 700 N N . ALA A 1 94 ? 9.021 -3.716 -10.452 1.00 89.88 94 ALA A N 1
ATOM 701 C CA . ALA A 1 94 ? 8.634 -4.454 -11.647 1.00 89.88 94 ALA A CA 1
ATOM 702 C C . ALA A 1 94 ? 8.439 -3.503 -12.831 1.00 89.88 94 ALA A C 1
ATOM 704 O O . ALA A 1 94 ? 8.999 -3.759 -13.889 1.00 89.88 94 ALA A O 1
ATOM 705 N N . VAL A 1 95 ? 7.737 -2.386 -12.632 1.00 91.12 95 VAL A N 1
ATOM 706 C CA . VAL A 1 95 ? 7.481 -1.394 -13.687 1.00 91.12 95 VAL A CA 1
ATOM 707 C C . VAL A 1 95 ? 8.776 -0.728 -14.148 1.00 91.12 95 VAL A C 1
ATOM 709 O O . VAL A 1 95 ? 9.059 -0.692 -15.340 1.00 91.12 95 VAL A O 1
ATOM 712 N N . VAL A 1 96 ? 9.617 -0.269 -13.221 1.00 91.88 96 VAL A N 1
ATOM 713 C CA . VAL A 1 96 ? 10.875 0.425 -13.545 1.00 91.88 96 VAL A CA 1
ATOM 714 C C . VAL A 1 96 ? 11.842 -0.474 -14.320 1.00 91.88 96 VAL A C 1
ATOM 716 O O . VAL A 1 96 ? 12.555 0.011 -15.196 1.00 91.88 96 VAL A O 1
ATOM 719 N N . SER A 1 97 ? 11.851 -1.780 -14.035 1.00 90.88 97 SER A N 1
ATOM 720 C CA . SER A 1 97 ? 12.706 -2.749 -14.739 1.00 90.88 97 SER A CA 1
ATOM 721 C C . SER A 1 97 ? 12.212 -3.129 -16.139 1.00 90.88 97 SER A C 1
ATOM 723 O O . SER A 1 97 ? 12.964 -3.733 -16.906 1.00 90.88 97 SER A O 1
ATOM 725 N N . MET A 1 98 ? 10.973 -2.784 -16.501 1.00 91.31 98 MET A N 1
ATOM 726 C CA . MET A 1 98 ? 10.469 -3.011 -17.852 1.00 91.31 98 MET A CA 1
ATOM 727 C C . MET A 1 98 ? 11.159 -2.077 -18.847 1.00 91.31 98 MET A C 1
ATOM 729 O O . MET A 1 98 ? 11.467 -0.922 -18.547 1.00 91.31 98 MET A O 1
ATOM 733 N N . ARG A 1 99 ? 11.360 -2.577 -20.071 1.00 92.44 99 ARG A N 1
ATOM 734 C CA . ARG A 1 99 ? 11.802 -1.733 -21.184 1.00 92.44 99 ARG A CA 1
ATOM 735 C C . ARG A 1 99 ? 10.740 -0.691 -21.479 1.00 92.44 99 ARG A C 1
ATOM 737 O O . ARG A 1 99 ? 9.551 -0.967 -21.347 1.00 92.44 99 ARG A O 1
ATOM 744 N N . ASP A 1 100 ? 11.186 0.446 -21.987 1.00 91.50 100 ASP A N 1
ATOM 745 C CA . ASP A 1 100 ? 10.325 1.582 -22.285 1.00 91.50 100 ASP A CA 1
ATOM 746 C C . ASP A 1 100 ? 9.094 1.211 -23.129 1.00 91.50 100 ASP A C 1
ATOM 748 O O . ASP A 1 100 ? 7.960 1.375 -22.688 1.00 91.50 100 ASP A O 1
ATOM 752 N N . ARG A 1 101 ? 9.317 0.515 -24.251 1.00 91.88 101 ARG A N 1
ATOM 753 C CA . ARG A 1 101 ? 8.244 -0.013 -25.111 1.00 91.88 101 ARG A CA 1
ATOM 754 C C . ARG A 1 101 ? 7.214 -0.877 -24.374 1.00 91.88 101 ARG A C 1
ATOM 756 O O . ARG A 1 101 ? 6.036 -0.856 -24.706 1.00 91.88 101 ARG A O 1
ATOM 763 N N . ASP A 1 102 ? 7.665 -1.675 -23.404 1.00 92.56 102 ASP A N 1
ATOM 764 C CA . ASP A 1 102 ? 6.802 -2.596 -22.666 1.00 92.56 102 ASP A CA 1
ATOM 765 C C . ASP A 1 102 ? 5.996 -1.810 -21.611 1.00 92.56 102 ASP A C 1
ATOM 767 O O . ASP A 1 102 ? 4.841 -2.147 -21.361 1.00 92.56 102 ASP A O 1
ATOM 771 N N . ARG A 1 103 ? 6.574 -0.747 -21.026 1.00 93.88 103 ARG A N 1
ATOM 772 C CA . ARG A 1 103 ? 5.882 0.162 -20.093 1.00 93.88 103 ARG A CA 1
ATOM 773 C C . ARG A 1 103 ? 4.802 0.979 -20.782 1.00 93.88 103 ARG A C 1
ATOM 775 O O . ARG A 1 103 ? 3.723 1.105 -20.225 1.00 93.88 103 ARG A O 1
ATOM 782 N N . VAL A 1 104 ? 5.078 1.487 -21.981 1.00 92.19 104 VAL A N 1
ATOM 783 C CA . VAL A 1 104 ? 4.112 2.270 -22.769 1.00 92.19 104 VAL A CA 1
ATOM 784 C C . VAL A 1 104 ? 2.964 1.388 -23.269 1.00 92.19 104 VAL A C 1
ATOM 786 O O . VAL A 1 104 ? 1.815 1.814 -23.266 1.00 92.19 104 VAL A O 1
ATOM 789 N N . ALA A 1 105 ? 3.247 0.138 -23.649 1.00 92.88 105 ALA A N 1
ATOM 790 C CA . ALA A 1 105 ? 2.220 -0.789 -24.124 1.00 92.88 105 ALA A CA 1
ATOM 791 C C . ALA A 1 105 ? 1.332 -1.359 -23.003 1.00 92.88 105 ALA A C 1
ATOM 793 O O . ALA A 1 105 ? 0.185 -1.728 -23.258 1.00 92.88 105 ALA A O 1
ATOM 794 N N . LEU A 1 106 ? 1.855 -1.484 -21.777 1.00 94.06 106 LEU A N 1
ATOM 795 C CA . LEU A 1 106 ? 1.152 -2.158 -20.685 1.00 94.06 106 LEU A CA 1
ATOM 796 C C . LEU A 1 106 ? -0.186 -1.484 -20.310 1.00 94.06 106 LEU A C 1
ATOM 798 O O . LEU A 1 106 ? -1.166 -2.220 -20.258 1.00 94.06 106 LEU A O 1
ATOM 802 N N . PRO A 1 107 ? -0.294 -0.154 -20.101 1.00 96.25 107 PRO A N 1
ATOM 803 C CA . PRO A 1 107 ? -1.569 0.505 -19.814 1.00 96.25 107 PRO A CA 1
ATOM 804 C C . PRO A 1 107 ? -2.654 0.205 -20.852 1.00 96.25 107 PRO A C 1
ATOM 806 O O . PRO A 1 107 ? -3.746 -0.199 -20.473 1.00 96.25 107 PRO A O 1
ATOM 809 N N . SER A 1 108 ? -2.339 0.283 -22.148 1.00 94.12 108 SER A N 1
ATOM 810 C CA . SER A 1 108 ? -3.302 -0.045 -23.210 1.00 94.12 108 SER A CA 1
ATOM 811 C C . SER A 1 108 ? -3.776 -1.499 -23.136 1.00 94.12 108 SER A C 1
ATOM 813 O O . SER A 1 108 ? -4.943 -1.789 -23.364 1.00 94.12 108 SER A O 1
ATOM 815 N N . LYS A 1 109 ? -2.891 -2.433 -22.763 1.00 93.75 109 LYS A N 1
ATOM 816 C CA . LYS A 1 109 ? -3.275 -3.838 -22.565 1.00 93.75 109 LYS A CA 1
ATOM 817 C C . LYS A 1 109 ? -4.048 -4.092 -21.272 1.00 93.75 109 LYS A C 1
ATOM 819 O O . LYS A 1 109 ? -4.785 -5.067 -21.215 1.00 93.75 109 LYS A O 1
ATOM 824 N N . ILE A 1 110 ? -3.878 -3.258 -20.247 1.00 94.38 110 ILE A N 1
ATOM 825 C CA . ILE A 1 110 ? -4.698 -3.299 -19.028 1.00 94.38 110 ILE A CA 1
ATOM 826 C C . ILE A 1 110 ? -6.118 -2.834 -19.349 1.00 94.38 110 ILE A C 1
ATOM 828 O O . ILE A 1 110 ? -7.062 -3.495 -18.932 1.00 94.38 110 ILE A O 1
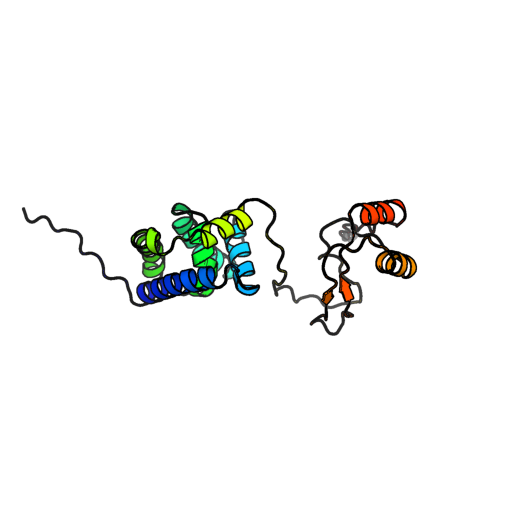ATOM 832 N N . GLU A 1 111 ? -6.255 -1.760 -20.127 1.00 93.44 111 GLU A N 1
ATOM 833 C CA . GLU A 1 111 ? -7.542 -1.221 -20.582 1.00 93.44 111 GLU A CA 1
ATOM 834 C C . GLU A 1 111 ? -8.349 -2.266 -21.372 1.00 93.44 111 GLU A C 1
ATOM 836 O O . GLU A 1 111 ? -9.524 -2.476 -21.095 1.00 93.44 111 GLU A O 1
ATOM 841 N N . GLU A 1 112 ? -7.697 -3.021 -22.267 1.00 93.19 112 GLU A N 1
ATOM 842 C CA . GLU A 1 112 ? -8.327 -4.121 -23.024 1.00 93.19 112 GLU A CA 1
ATOM 843 C C . GLU A 1 112 ? -8.950 -5.217 -22.140 1.00 93.19 112 GLU A C 1
ATOM 845 O O . GLU A 1 112 ? -9.889 -5.886 -22.570 1.00 93.19 112 GLU A O 1
ATOM 850 N N . ILE A 1 113 ? -8.428 -5.436 -20.927 1.00 91.25 113 ILE A N 1
ATOM 851 C CA . ILE A 1 113 ? -8.919 -6.467 -19.997 1.00 91.25 113 ILE A CA 1
ATOM 852 C C . ILE A 1 113 ? -9.512 -5.874 -18.715 1.00 91.25 113 ILE A C 1
ATOM 854 O O . ILE A 1 113 ? -9.687 -6.602 -17.735 1.00 91.25 113 ILE A O 1
ATOM 858 N N . GLN A 1 114 ? -9.802 -4.572 -18.697 1.00 90.94 114 GLN A N 1
ATOM 859 C CA . GLN A 1 114 ? -10.190 -3.845 -17.489 1.00 90.94 114 GLN A CA 1
ATOM 860 C C . GLN A 1 114 ? -11.395 -4.489 -16.793 1.00 90.94 114 GLN A C 1
ATOM 862 O O . GLN A 1 114 ? -11.339 -4.729 -15.588 1.00 90.94 114 GLN A O 1
ATOM 867 N N . ASP A 1 115 ? -12.424 -4.869 -17.551 1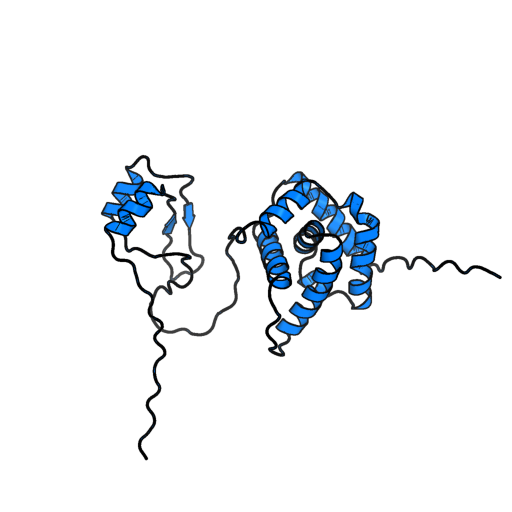.00 89.25 115 ASP A N 1
ATOM 868 C CA . ASP A 1 115 ? -13.646 -5.490 -17.021 1.00 89.25 115 ASP A CA 1
ATOM 869 C C . ASP A 1 115 ? -13.379 -6.800 -16.261 1.00 89.25 115 ASP A C 1
ATOM 871 O O . ASP A 1 115 ? -14.082 -7.133 -15.310 1.00 89.25 115 ASP A O 1
ATOM 875 N N . LEU A 1 116 ? -12.338 -7.545 -16.652 1.00 89.50 116 LEU A N 1
ATOM 876 C CA . LEU A 1 116 ? -11.927 -8.777 -15.973 1.00 89.50 116 LEU A CA 1
ATOM 877 C C . LEU A 1 116 ? -11.161 -8.493 -14.673 1.00 89.50 116 LEU A C 1
ATOM 879 O O . LEU A 1 116 ? -11.140 -9.324 -13.763 1.00 89.50 116 LEU A O 1
ATOM 883 N N . LEU A 1 117 ? -10.475 -7.352 -14.612 1.00 89.75 117 LEU A N 1
ATOM 884 C CA . LEU A 1 117 ? -9.663 -6.943 -13.470 1.00 89.75 117 LEU A CA 1
ATOM 885 C C . LEU A 1 117 ? -10.486 -6.215 -12.407 1.00 89.75 117 LEU A C 1
ATOM 887 O O . LEU A 1 117 ? -10.096 -6.192 -11.237 1.00 89.75 117 LEU A O 1
ATOM 891 N N . GLU A 1 118 ? -11.600 -5.602 -12.797 1.00 87.75 118 GLU A N 1
ATOM 892 C CA . GLU A 1 118 ? -12.451 -4.864 -11.882 1.00 87.75 118 GLU A CA 1
ATOM 893 C C . GLU A 1 118 ? -13.146 -5.763 -10.859 1.00 87.75 118 GLU A C 1
ATOM 895 O O . GLU A 1 118 ? -13.633 -6.858 -11.128 1.00 87.75 118 GLU A O 1
ATOM 900 N N . SER A 1 119 ? -13.207 -5.268 -9.624 1.00 88.69 119 SER A N 1
ATOM 901 C CA . SER A 1 119 ? -13.986 -5.895 -8.565 1.00 88.69 119 SER A CA 1
ATOM 902 C C . SER A 1 119 ? -14.451 -4.857 -7.553 1.00 88.69 119 SER A C 1
ATOM 904 O O . SER A 1 119 ? -13.779 -3.849 -7.303 1.00 88.69 119 SER A O 1
ATOM 906 N N . ALA A 1 120 ? -15.576 -5.142 -6.894 1.00 89.50 120 ALA A N 1
ATOM 907 C CA . ALA A 1 120 ? -16.101 -4.300 -5.821 1.00 89.50 120 ALA A CA 1
ATOM 908 C C . ALA A 1 120 ? -15.085 -4.109 -4.676 1.00 89.50 120 ALA A C 1
ATOM 910 O O . ALA A 1 120 ? -15.032 -3.046 -4.058 1.00 89.50 120 ALA A O 1
ATOM 911 N N . VAL A 1 121 ? -14.234 -5.111 -4.418 1.00 89.75 121 VAL A N 1
ATOM 912 C CA . VAL A 1 121 ? -13.165 -5.036 -3.410 1.00 89.75 121 VAL A CA 1
ATOM 913 C C . VAL A 1 121 ? -12.113 -3.999 -3.807 1.00 89.75 121 VAL A C 1
ATOM 915 O O . VAL A 1 121 ? -11.752 -3.163 -2.980 1.00 89.75 121 VAL A O 1
ATOM 918 N N . LEU A 1 122 ? -11.653 -3.999 -5.062 1.00 90.19 122 LEU A N 1
ATOM 919 C CA . LEU A 1 122 ? -10.679 -3.015 -5.548 1.00 90.19 122 LEU A CA 1
ATOM 920 C C . LEU A 1 122 ? -11.250 -1.597 -5.549 1.00 90.19 122 LEU A C 1
ATOM 922 O O . LEU A 1 122 ? -10.560 -0.665 -5.144 1.00 90.19 122 LEU A O 1
ATOM 926 N N . GLN A 1 123 ? -12.517 -1.429 -5.929 1.00 91.81 123 GLN A N 1
ATOM 927 C CA . GLN A 1 123 ? -13.190 -0.131 -5.860 1.00 91.81 123 GLN A CA 1
ATOM 928 C C . GLN A 1 123 ? -13.335 0.359 -4.409 1.00 91.81 123 GLN A C 1
ATOM 930 O O . GLN A 1 123 ? -13.093 1.532 -4.119 1.00 91.81 123 GLN A O 1
ATOM 935 N N . ARG A 1 124 ? -13.677 -0.536 -3.472 1.00 91.38 124 ARG A N 1
ATOM 936 C CA . ARG A 1 124 ? -13.723 -0.230 -2.034 1.00 91.38 124 ARG A CA 1
ATOM 937 C C . ARG A 1 124 ? -12.354 0.200 -1.512 1.00 91.38 124 ARG A C 1
ATOM 939 O O . ARG A 1 124 ? -12.273 1.208 -0.815 1.00 91.38 124 ARG A O 1
ATOM 946 N N . LEU A 1 125 ? -11.293 -0.526 -1.866 1.00 89.94 125 LEU A N 1
ATOM 947 C CA . LEU A 1 125 ? -9.920 -0.169 -1.502 1.00 89.94 125 LEU A CA 1
ATOM 948 C C . LEU A 1 125 ? -9.544 1.194 -2.091 1.00 89.94 125 LEU A C 1
ATOM 950 O O . LEU A 1 125 ? -9.112 2.068 -1.351 1.00 89.94 125 LEU A O 1
ATOM 954 N N . ALA A 1 126 ? -9.791 1.431 -3.379 1.00 91.12 126 ALA A N 1
ATOM 955 C CA . ALA A 1 126 ? -9.532 2.722 -4.010 1.00 91.12 126 ALA A CA 1
ATOM 956 C C . ALA A 1 126 ? -10.207 3.879 -3.260 1.00 91.12 126 ALA A C 1
ATOM 958 O O . ALA A 1 126 ? -9.556 4.868 -2.938 1.00 91.12 126 ALA A O 1
ATOM 959 N N . ARG A 1 127 ? -11.479 3.726 -2.872 1.00 90.25 127 ARG A N 1
ATOM 960 C CA . ARG A 1 127 ? -12.179 4.722 -2.044 1.00 90.25 127 ARG A CA 1
ATOM 961 C C . ARG A 1 127 ? -11.520 4.914 -0.679 1.00 90.25 127 ARG A C 1
ATOM 963 O O . ARG A 1 127 ? -11.379 6.052 -0.250 1.00 90.25 127 ARG A O 1
ATOM 970 N N . GLN A 1 128 ? -11.089 3.844 -0.009 1.00 87.69 128 GLN A N 1
ATOM 971 C CA . GLN A 1 128 ? -10.391 3.939 1.282 1.00 87.69 128 GLN A CA 1
ATOM 972 C C . GLN A 1 128 ? -9.081 4.723 1.177 1.00 87.69 128 GLN A C 1
ATOM 974 O O . GLN A 1 128 ? -8.797 5.541 2.043 1.00 87.69 128 GLN A O 1
ATOM 979 N N . TYR A 1 129 ? -8.312 4.502 0.111 1.00 85.25 129 TYR A N 1
ATOM 980 C CA . TYR A 1 129 ? -7.056 5.214 -0.119 1.00 85.25 129 TYR A CA 1
ATOM 981 C C . TYR A 1 129 ? -7.254 6.620 -0.719 1.00 85.25 129 TYR A C 1
ATOM 983 O O . TYR A 1 129 ? -6.327 7.420 -0.668 1.00 85.25 129 TYR A O 1
ATOM 991 N N . SER A 1 130 ? -8.450 6.940 -1.236 1.00 83.25 130 SER A N 1
ATOM 992 C CA . SER A 1 130 ? -8.812 8.261 -1.778 1.00 83.25 130 SER A CA 1
ATOM 993 C C . SER A 1 130 ? -9.491 9.201 -0.773 1.00 83.25 130 SER A C 1
ATOM 995 O O . SER A 1 130 ? -9.285 10.407 -0.852 1.00 83.25 130 SER A O 1
ATOM 997 N N . ALA A 1 131 ? -10.366 8.692 0.105 1.00 59.75 131 ALA A N 1
ATOM 998 C CA . ALA A 1 131 ? -11.404 9.498 0.763 1.00 59.75 131 ALA A CA 1
ATOM 999 C C . ALA A 1 131 ? -11.002 10.154 2.094 1.00 59.75 131 ALA A C 1
ATOM 1001 O O . ALA A 1 131 ? -11.758 10.979 2.603 1.00 59.75 131 ALA A O 1
ATOM 1002 N N . LYS A 1 132 ? -9.870 9.787 2.698 1.00 48.88 132 LYS A N 1
ATOM 1003 C CA . LYS A 1 132 ? -9.338 10.378 3.940 1.00 48.88 132 LYS A CA 1
ATOM 1004 C C . LYS A 1 132 ? -7.975 9.763 4.232 1.00 48.88 132 LYS A C 1
ATOM 1006 O O . LYS A 1 132 ? -7.742 8.631 3.827 1.00 48.88 132 LYS A O 1
ATOM 1011 N N . GLY A 1 133 ? -7.128 10.532 4.923 1.00 46.56 133 GLY A N 1
ATOM 1012 C CA . GLY A 1 133 ? -5.749 10.218 5.309 1.00 46.56 133 GLY A CA 1
ATOM 1013 C C . GLY A 1 133 ? -5.399 8.735 5.255 1.00 46.56 133 GLY A C 1
ATOM 1014 O O . GLY A 1 133 ? -5.965 7.942 6.006 1.00 46.56 133 GLY A O 1
ATOM 1015 N N . LEU A 1 134 ? -4.492 8.424 4.322 1.00 43.81 134 LEU A N 1
ATOM 1016 C CA . LEU A 1 134 ? -3.719 7.191 4.178 1.00 43.81 134 LEU A CA 1
ATOM 1017 C C . LEU A 1 134 ? -3.872 6.280 5.408 1.00 43.81 134 LEU A C 1
ATOM 1019 O O . LEU A 1 134 ? -3.452 6.694 6.486 1.00 43.81 134 LEU A O 1
ATOM 1023 N N . PRO A 1 135 ? -4.419 5.054 5.297 1.00 41.75 135 PRO A N 1
ATOM 1024 C CA . PRO A 1 135 ? -4.427 4.145 6.435 1.00 41.75 135 PRO A CA 1
ATOM 1025 C C . PRO A 1 135 ? -2.973 3.914 6.853 1.00 41.75 135 PRO A C 1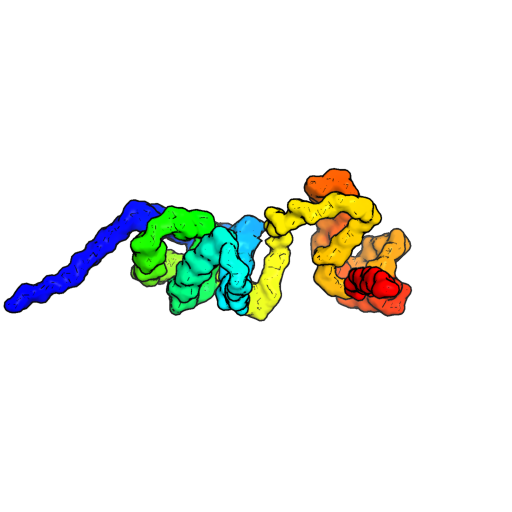
ATOM 1027 O O . PRO A 1 135 ? -2.235 3.259 6.114 1.00 41.75 135 PRO A O 1
ATOM 1030 N N . SER A 1 136 ? -2.539 4.505 7.971 1.00 38.38 136 SER A N 1
ATOM 1031 C CA . SER A 1 136 ? -1.174 4.387 8.479 1.00 38.38 136 SER A CA 1
ATOM 1032 C C . SER A 1 136 ? -0.873 2.917 8.720 1.00 38.38 136 SER A C 1
ATOM 1034 O O . SER A 1 136 ? -1.434 2.271 9.601 1.00 38.38 136 SER A O 1
ATOM 1036 N N . VAL A 1 137 ? -0.017 2.367 7.867 1.00 41.06 137 VAL A N 1
ATOM 1037 C CA . VAL A 1 137 ? 0.691 1.123 8.141 1.00 41.06 137 VAL A CA 1
ATOM 1038 C C . VAL A 1 137 ? 2.151 1.508 7.992 1.00 41.06 137 VAL A C 1
ATOM 1040 O O . VAL A 1 137 ? 2.668 1.627 6.881 1.00 41.06 137 VAL A O 1
ATOM 1043 N N . ASP A 1 138 ? 2.761 1.853 9.114 1.00 43.72 138 ASP A N 1
ATOM 1044 C CA . ASP A 1 138 ? 4.128 2.344 9.158 1.00 43.72 138 ASP A CA 1
ATOM 1045 C C . ASP A 1 138 ? 5.114 1.316 8.614 1.00 43.72 138 ASP A C 1
ATOM 1047 O O . ASP A 1 138 ? 4.963 0.102 8.786 1.00 43.72 138 ASP A O 1
ATOM 1051 N N . GLY A 1 139 ? 6.145 1.835 7.955 1.00 43.97 139 GLY A N 1
ATOM 1052 C CA . GLY A 1 139 ? 7.347 1.079 7.653 1.00 43.97 139 GLY A CA 1
ATOM 1053 C C . GLY A 1 139 ? 8.033 1.552 6.388 1.00 43.97 139 GLY A C 1
ATOM 1054 O O . GLY A 1 139 ? 8.069 0.790 5.424 1.00 43.97 139 GLY A O 1
ATOM 1055 N N . ASP A 1 140 ? 8.609 2.759 6.382 1.00 32.75 140 ASP A N 1
ATOM 1056 C CA . ASP A 1 140 ? 9.640 3.112 5.402 1.00 32.75 140 ASP A CA 1
ATOM 1057 C C . ASP A 1 140 ? 11.046 3.118 6.031 1.00 32.75 140 ASP A C 1
ATOM 1059 O O . ASP A 1 140 ? 11.258 3.807 7.031 1.00 32.75 140 ASP A O 1
ATOM 1063 N N . PRO A 1 141 ? 12.000 2.323 5.502 1.00 43.56 141 PRO A N 1
ATOM 1064 C CA . PRO A 1 141 ? 13.354 2.201 6.012 1.00 43.56 141 PRO A CA 1
ATOM 1065 C C . PRO A 1 141 ? 14.325 2.986 5.122 1.00 43.56 141 PRO A C 1
ATOM 1067 O O . PRO A 1 141 ? 14.886 2.425 4.189 1.00 43.56 141 PRO A O 1
ATOM 1070 N N . ALA A 1 142 ? 14.554 4.269 5.393 1.00 33.47 142 ALA A N 1
ATOM 1071 C CA . ALA A 1 142 ? 15.728 4.975 4.867 1.00 33.47 142 ALA A CA 1
ATOM 1072 C C . ALA A 1 142 ? 15.903 6.342 5.535 1.00 33.47 142 ALA A C 1
ATOM 1074 O O . ALA A 1 142 ? 15.408 7.346 5.038 1.00 33.47 142 ALA A O 1
ATOM 1075 N N . SER A 1 143 ? 16.644 6.383 6.643 1.00 32.81 143 SER A N 1
ATOM 1076 C CA . SER A 1 143 ? 17.488 7.528 7.028 1.00 32.81 143 SER A CA 1
ATOM 1077 C C . SER A 1 143 ? 18.444 7.093 8.140 1.00 32.81 143 SER A C 1
ATOM 1079 O O . SER A 1 143 ? 18.279 7.406 9.314 1.00 32.81 143 SER A O 1
ATOM 1081 N N . LEU A 1 144 ? 19.450 6.312 7.749 1.00 46.34 144 LEU A N 1
ATOM 1082 C CA . LEU A 1 144 ? 20.655 6.058 8.532 1.00 46.34 144 LEU A CA 1
ATOM 1083 C C . LEU A 1 144 ? 21.715 7.052 8.051 1.00 46.34 144 LEU A C 1
ATOM 1085 O O . LEU A 1 144 ? 22.321 6.821 7.012 1.00 46.34 144 LEU A O 1
ATOM 1089 N N . ALA A 1 145 ? 21.900 8.155 8.779 1.00 36.53 145 ALA A N 1
ATOM 1090 C CA . ALA A 1 145 ? 23.193 8.832 8.943 1.00 36.53 145 ALA A CA 1
ATOM 1091 C C . ALA A 1 145 ? 23.056 10.072 9.841 1.00 36.53 145 ALA A C 1
ATOM 1093 O O . ALA A 1 145 ? 22.939 11.194 9.358 1.00 36.53 145 ALA A O 1
ATOM 1094 N N . LYS A 1 146 ? 23.108 9.864 11.160 1.00 33.38 146 LYS A N 1
ATOM 1095 C CA . LYS A 1 146 ? 23.992 10.605 12.079 1.00 33.38 146 LYS A CA 1
ATOM 1096 C C . LYS A 1 146 ? 23.802 10.051 13.486 1.00 33.38 146 LYS A C 1
ATOM 1098 O O . LYS A 1 146 ? 22.837 10.356 14.177 1.00 33.38 146 LYS A O 1
ATOM 1103 N N . ALA A 1 147 ? 24.735 9.194 13.883 1.00 40.56 147 ALA A N 1
ATOM 1104 C CA . ALA A 1 147 ? 24.926 8.844 15.277 1.00 40.56 147 ALA A CA 1
ATOM 1105 C C . ALA A 1 147 ? 25.509 10.063 16.001 1.00 40.56 147 ALA A C 1
ATOM 1107 O O . ALA A 1 147 ? 26.550 10.566 15.576 1.00 40.56 147 ALA A O 1
ATOM 1108 N N . SER A 1 148 ? 24.845 10.524 17.062 1.00 33.12 148 SER A N 1
ATOM 1109 C CA . SER A 1 148 ? 25.462 10.831 18.364 1.00 33.12 148 SER A CA 1
ATOM 1110 C C . SER A 1 148 ? 24.401 11.303 19.370 1.00 33.12 148 SER A C 1
ATOM 1112 O O . SER A 1 148 ? 23.714 12.288 19.133 1.00 33.12 148 SER A O 1
ATOM 1114 N N . ASN A 1 149 ? 24.341 10.591 20.501 1.00 34.53 149 ASN A N 1
ATOM 1115 C CA . ASN A 1 149 ? 23.788 10.959 21.815 1.00 34.53 149 ASN A CA 1
ATOM 1116 C C . ASN A 1 149 ? 22.252 11.034 22.010 1.00 34.53 149 ASN A C 1
ATOM 1118 O O . ASN A 1 149 ? 21.610 12.053 21.806 1.00 34.53 149 ASN A O 1
ATOM 1122 N N . MET A 1 150 ? 21.705 9.917 22.513 1.00 44.75 150 MET A N 1
ATOM 1123 C CA . MET A 1 150 ? 20.662 9.797 23.552 1.00 44.75 150 MET A CA 1
ATOM 1124 C C . MET A 1 150 ? 19.523 10.845 23.593 1.00 44.75 150 MET A C 1
ATOM 1126 O O . MET A 1 150 ? 19.442 11.610 24.543 1.00 44.75 150 MET A O 1
ATOM 1130 N N . VAL A 1 151 ? 18.578 10.819 22.644 1.00 34.09 151 VAL A N 1
ATOM 1131 C CA . VAL A 1 151 ? 17.228 11.406 22.810 1.00 34.09 151 VAL A CA 1
ATOM 1132 C C . VAL A 1 151 ? 16.235 10.597 21.966 1.00 34.09 151 VAL A C 1
ATOM 1134 O O . VAL A 1 151 ? 16.476 10.365 20.779 1.00 34.09 151 VAL A O 1
ATOM 1137 N N . MET A 1 152 ? 15.124 10.158 22.567 1.00 37.72 152 MET A N 1
ATOM 1138 C CA . MET A 1 152 ? 13.937 9.686 21.842 1.00 37.72 152 MET A CA 1
ATOM 1139 C C . MET A 1 152 ? 13.537 10.786 20.855 1.00 37.72 152 MET A C 1
ATOM 1141 O O . MET A 1 152 ? 13.026 11.818 21.266 1.00 37.72 152 MET A O 1
ATOM 1145 N N . THR A 1 153 ? 13.818 10.639 19.561 1.00 34.75 153 THR A N 1
ATOM 1146 C CA . THR A 1 153 ? 13.339 11.626 18.588 1.00 34.75 153 THR A CA 1
ATOM 1147 C C . THR A 1 153 ? 11.859 11.361 18.359 1.00 34.75 153 THR A C 1
ATOM 1149 O O . THR A 1 153 ? 11.473 10.483 17.593 1.00 34.75 153 THR A O 1
ATOM 1152 N N . GLU A 1 154 ? 11.039 12.149 19.051 1.00 47.25 154 GLU A N 1
ATOM 1153 C CA . GLU A 1 154 ? 9.569 12.202 19.057 1.00 47.25 154 GLU A CA 1
ATOM 1154 C C . GLU A 1 154 ? 8.968 12.644 17.702 1.00 47.25 154 GLU A C 1
ATOM 1156 O O . GLU A 1 154 ? 7.888 13.213 17.619 1.00 47.25 154 GLU A O 1
ATOM 1161 N N . LYS A 1 155 ? 9.666 12.364 16.596 1.00 37.31 155 LYS A N 1
ATOM 1162 C CA . LYS A 1 155 ? 9.293 12.730 15.221 1.00 37.31 155 LYS A CA 1
ATOM 1163 C C . LYS A 1 155 ? 8.311 11.755 14.564 1.00 37.31 155 LYS A C 1
ATOM 1165 O O . LYS A 1 155 ? 8.061 11.864 13.370 1.00 37.31 155 LYS A O 1
ATOM 1170 N N . SER A 1 156 ? 7.756 10.808 15.320 1.00 41.59 156 SER A N 1
ATOM 1171 C CA . SER A 1 156 ? 6.794 9.822 14.808 1.00 41.59 156 SER A CA 1
ATOM 1172 C C . SER A 1 156 ? 5.540 9.698 15.678 1.00 41.59 156 SER A C 1
ATOM 1174 O O . SER A 1 156 ? 4.897 8.651 15.689 1.00 41.59 156 SER A O 1
ATOM 1176 N N . LEU A 1 157 ? 5.187 10.747 16.423 1.00 53.56 157 LEU A N 1
ATOM 1177 C CA . LEU A 1 157 ? 3.867 10.869 17.034 1.00 53.56 157 LEU A CA 1
ATOM 1178 C C . LEU A 1 157 ? 3.076 11.884 16.208 1.00 53.56 157 LEU A C 1
ATOM 1180 O O . LEU A 1 157 ? 3.450 13.047 16.105 1.00 53.56 157 LEU A O 1
ATOM 1184 N N . THR A 1 158 ? 2.009 11.434 15.551 1.00 58.44 158 THR A N 1
ATOM 1185 C CA . THR A 1 158 ? 1.083 12.333 14.856 1.00 58.44 158 THR A CA 1
ATOM 1186 C C . THR A 1 158 ? 0.049 12.841 15.855 1.00 58.44 158 THR A C 1
ATOM 1188 O O . THR A 1 158 ? -0.840 12.083 16.246 1.00 58.44 158 THR A O 1
ATOM 1191 N N . GLY A 1 159 ? 0.160 14.108 16.255 1.00 68.44 159 GLY A N 1
ATOM 1192 C CA . GLY A 1 159 ? -0.759 14.770 17.185 1.00 68.44 159 GLY A CA 1
ATOM 1193 C C . GLY A 1 159 ? -0.052 15.372 18.398 1.00 68.44 159 GLY A C 1
ATOM 1194 O O . GLY A 1 159 ? 1.172 15.322 18.505 1.00 68.44 159 GLY A O 1
ATOM 1195 N N . ASP A 1 160 ? -0.839 15.943 19.305 1.00 80.00 160 ASP A N 1
ATOM 1196 C CA . ASP A 1 160 ? -0.332 16.546 20.535 1.00 80.00 160 ASP A CA 1
ATOM 1197 C C . ASP A 1 160 ? 0.127 15.467 21.522 1.00 80.00 160 ASP A C 1
ATOM 1199 O O . ASP A 1 160 ? -0.606 14.522 21.829 1.00 80.00 160 ASP A O 1
ATOM 1203 N N . VAL A 1 161 ? 1.356 15.607 22.019 1.00 81.56 161 VAL A N 1
ATOM 1204 C CA . VAL A 1 161 ? 1.974 14.641 22.931 1.00 81.56 161 VAL A CA 1
ATOM 1205 C C . VAL A 1 161 ? 1.837 15.147 24.357 1.00 81.56 161 VAL A C 1
ATOM 1207 O O . VAL A 1 161 ? 2.257 16.256 24.669 1.00 81.56 161 VAL A O 1
ATOM 1210 N N . TYR A 1 162 ? 1.271 14.321 25.231 1.00 85.19 162 TYR A N 1
ATOM 1211 C CA . TYR A 1 162 ? 1.111 14.625 26.650 1.00 85.19 162 TYR A CA 1
ATOM 1212 C C . TYR A 1 162 ? 1.910 13.634 27.482 1.00 85.19 162 TYR A C 1
ATOM 1214 O O . TYR A 1 162 ? 1.827 12.421 27.267 1.00 85.19 162 TYR A O 1
ATOM 1222 N N . GLN A 1 163 ? 2.662 14.139 28.459 1.00 86.81 163 GLN A N 1
ATOM 1223 C CA . GLN A 1 163 ? 3.394 13.271 29.371 1.00 86.81 163 GLN A CA 1
ATOM 1224 C C . GLN A 1 163 ? 2.434 12.671 30.407 1.00 86.81 163 GLN A C 1
ATOM 1226 O O . GLN A 1 163 ? 1.886 13.380 31.252 1.00 86.81 163 GLN A O 1
ATOM 1231 N N . LEU A 1 164 ? 2.243 11.352 30.346 1.00 88.94 164 LEU A N 1
ATOM 1232 C CA . LEU A 1 164 ? 1.457 10.601 31.324 1.00 88.94 164 LEU A CA 1
ATOM 1233 C C . LEU A 1 164 ? 2.350 10.018 32.423 1.00 88.94 164 LEU A C 1
ATOM 1235 O O . LEU A 1 164 ? 3.505 9.655 32.199 1.00 88.94 164 LEU A O 1
ATOM 1239 N N . THR A 1 165 ? 1.786 9.891 33.618 1.00 90.25 165 THR A N 1
ATOM 1240 C CA . THR A 1 165 ? 2.395 9.205 34.760 1.00 90.25 165 THR A CA 1
ATOM 1241 C C . THR A 1 165 ? 1.986 7.731 34.798 1.00 90.25 165 THR A C 1
ATOM 1243 O O . THR A 1 165 ? 1.006 7.315 34.177 1.00 90.25 165 THR A O 1
ATOM 1246 N N . ALA A 1 166 ? 2.693 6.923 35.594 1.00 89.38 166 ALA A N 1
ATOM 1247 C CA . ALA A 1 166 ? 2.294 5.536 35.838 1.00 89.38 166 ALA A CA 1
ATOM 1248 C C . ALA A 1 166 ? 0.880 5.430 36.444 1.00 89.38 166 ALA A C 1
ATOM 1250 O O . ALA A 1 166 ? 0.140 4.502 36.123 1.00 89.38 166 ALA A O 1
ATOM 1251 N N . GLN A 1 167 ? 0.482 6.403 37.270 1.00 89.69 167 GLN A N 1
ATOM 1252 C CA . GLN A 1 167 ? -0.853 6.454 37.862 1.00 89.69 167 GLN A CA 1
ATOM 1253 C C . GLN A 1 167 ? -1.938 6.718 36.808 1.00 89.69 167 GLN A C 1
ATOM 1255 O O . GLN A 1 167 ? -2.996 6.098 36.863 1.00 89.69 167 GLN A O 1
ATOM 1260 N N . ASP A 1 168 ? -1.671 7.565 35.809 1.00 89.44 168 ASP A N 1
ATOM 1261 C CA . ASP A 1 168 ? -2.604 7.778 34.691 1.00 89.44 168 ASP A CA 1
ATOM 1262 C C . ASP A 1 168 ? -2.806 6.505 33.875 1.00 89.44 168 ASP A C 1
ATOM 1264 O O . ASP A 1 168 ? -3.928 6.170 33.501 1.00 89.44 168 ASP A O 1
ATOM 1268 N N . ALA A 1 169 ? -1.721 5.768 33.623 1.00 88.88 169 ALA A N 1
ATOM 1269 C CA . ALA A 1 169 ? -1.778 4.500 32.905 1.00 88.88 169 ALA A CA 1
ATOM 1270 C C . ALA A 1 169 ? -2.580 3.441 33.686 1.00 88.88 169 ALA A C 1
ATOM 1272 O O . ALA A 1 169 ? -3.363 2.685 33.104 1.00 88.88 169 ALA A O 1
ATOM 1273 N N . GLN A 1 170 ? -2.440 3.409 35.013 1.00 88.81 170 GLN A N 1
ATOM 1274 C CA . GLN A 1 170 ? -3.258 2.559 35.880 1.00 88.81 170 GLN A CA 1
ATOM 1275 C C . GLN A 1 170 ? -4.731 2.976 35.851 1.00 88.81 170 GLN A C 1
ATOM 1277 O O . GLN A 1 170 ? -5.596 2.129 35.645 1.00 88.81 170 GLN A O 1
ATOM 1282 N N . ALA A 1 171 ? -5.025 4.272 35.967 1.00 85.44 171 ALA A N 1
ATOM 1283 C CA . ALA A 1 171 ? -6.390 4.784 35.890 1.00 85.44 171 ALA A CA 1
ATOM 1284 C C . ALA A 1 171 ? -7.042 4.456 34.537 1.00 85.44 171 ALA A C 1
ATOM 1286 O O . ALA A 1 171 ? -8.198 4.043 34.488 1.00 85.44 171 ALA A O 1
ATOM 1287 N N . ALA A 1 172 ? -6.287 4.561 33.440 1.00 87.38 172 ALA A N 1
ATOM 1288 C CA . ALA A 1 172 ? -6.760 4.179 32.116 1.00 87.38 172 ALA A CA 1
ATOM 1289 C C . ALA A 1 172 ? -7.084 2.681 32.029 1.00 87.38 172 ALA A C 1
ATOM 1291 O O . ALA A 1 172 ? -8.139 2.319 31.510 1.00 87.38 172 ALA A O 1
ATOM 1292 N N . THR A 1 173 ? -6.220 1.815 32.570 1.00 85.06 173 THR A N 1
ATOM 1293 C CA . THR A 1 173 ? -6.409 0.353 32.520 1.00 85.06 173 THR A CA 1
ATOM 1294 C C . THR A 1 173 ? -7.473 -0.179 33.474 1.00 85.06 173 THR A C 1
ATOM 1296 O O . THR A 1 173 ? -8.068 -1.214 33.188 1.00 85.06 173 THR A O 1
ATOM 1299 N N . GLN A 1 174 ? -7.751 0.527 34.569 1.00 87.38 174 GLN A N 1
ATOM 1300 C CA . GLN A 1 174 ? -8.824 0.196 35.514 1.00 87.38 174 GLN A CA 1
ATOM 1301 C C . GLN A 1 174 ? -10.180 0.798 35.118 1.00 87.38 174 GLN A C 1
ATOM 1303 O O . GLN A 1 174 ? -11.201 0.462 35.715 1.00 87.38 174 GLN A O 1
ATOM 1308 N N . SER A 1 175 ? -10.202 1.687 34.123 1.00 83.69 175 SER A N 1
ATOM 1309 C CA . SER A 1 175 ? -11.432 2.281 33.602 1.00 83.69 175 SER A CA 1
ATOM 1310 C C . SER A 1 175 ? -12.100 1.411 32.533 1.00 83.69 175 SER A C 1
ATOM 1312 O O . SER A 1 175 ? -11.470 0.586 31.875 1.00 83.69 175 SER A O 1
ATOM 1314 N N . ASP A 1 176 ? -13.376 1.684 32.272 1.00 87.50 176 ASP A N 1
ATOM 1315 C CA . ASP A 1 176 ? -14.138 1.155 31.135 1.00 87.50 176 ASP A CA 1
ATOM 1316 C C . ASP A 1 176 ? -13.876 1.925 29.821 1.00 87.50 176 ASP A C 1
ATOM 1318 O O . ASP A 1 176 ? -14.606 1.782 28.841 1.00 87.50 176 ASP A O 1
ATOM 1322 N N . GLN A 1 177 ? -12.846 2.777 29.787 1.00 87.88 177 GLN A N 1
ATOM 1323 C CA . GLN A 1 177 ? -12.595 3.711 28.688 1.00 87.88 177 GLN A CA 1
ATOM 1324 C C . GLN A 1 177 ? -11.603 3.177 27.645 1.00 87.88 177 GLN A C 1
ATOM 1326 O O . GLN A 1 177 ? -11.278 3.908 26.708 1.00 87.88 177 GLN A O 1
ATOM 1331 N N . ILE A 1 178 ? -11.117 1.937 27.765 1.00 89.88 178 ILE A N 1
ATOM 1332 C CA . ILE A 1 178 ? -10.302 1.307 26.716 1.00 89.88 178 ILE A CA 1
ATOM 1333 C C . ILE A 1 178 ? -11.189 1.019 25.504 1.00 89.88 178 ILE A C 1
ATOM 1335 O O . ILE A 1 178 ? -12.204 0.331 25.596 1.00 89.88 178 ILE A O 1
ATOM 1339 N N . GLN A 1 179 ? -10.789 1.530 24.344 1.00 78.75 179 GLN A N 1
ATOM 1340 C CA . GLN A 1 179 ? -11.507 1.359 23.089 1.00 78.75 179 GLN A CA 1
ATOM 1341 C C . GLN A 1 179 ? -10.664 0.552 22.110 1.00 78.75 179 GLN A C 1
ATOM 1343 O O . GLN A 1 179 ? -9.751 1.066 21.478 1.00 78.75 179 GLN A O 1
ATOM 1348 N N . GLY A 1 180 ? -10.999 -0.724 21.938 1.00 80.31 180 GLY A N 1
ATOM 1349 C CA . GLY A 1 180 ? -10.335 -1.600 20.976 1.00 80.31 180 GLY A CA 1
ATOM 1350 C C . GLY A 1 180 ? -9.277 -2.505 21.603 1.00 80.31 180 GLY A C 1
ATOM 1351 O O . GLY A 1 180 ? -9.370 -2.883 22.767 1.00 80.31 180 GLY A O 1
ATOM 1352 N N . ARG A 1 181 ? -8.311 -2.938 20.785 1.00 85.94 181 ARG A N 1
ATOM 1353 C CA . ARG A 1 181 ? -7.305 -3.935 21.179 1.00 85.94 181 ARG A CA 1
ATOM 1354 C C . ARG A 1 181 ? -6.050 -3.266 21.724 1.00 85.94 181 ARG A C 1
ATOM 1356 O O . ARG A 1 181 ? -5.592 -2.274 21.165 1.00 85.94 181 ARG A O 1
ATOM 1363 N N . ILE A 1 182 ? -5.489 -3.868 22.767 1.00 87.31 182 ILE A N 1
ATOM 1364 C CA . ILE A 1 182 ? -4.183 -3.511 23.319 1.00 87.31 182 ILE A CA 1
ATOM 1365 C C . ILE A 1 182 ? -3.108 -4.228 22.502 1.00 87.31 182 ILE A C 1
ATOM 1367 O O . ILE A 1 182 ? -3.231 -5.425 22.231 1.00 87.31 182 ILE A O 1
ATOM 1371 N N . TRP A 1 183 ? -2.062 -3.505 22.119 1.00 78.50 183 TRP A N 1
ATOM 1372 C CA . TRP A 1 183 ? -0.955 -4.041 21.328 1.00 78.50 183 TRP A CA 1
ATOM 1373 C C . TRP A 1 183 ? 0.358 -3.929 22.093 1.00 78.50 183 TRP A C 1
ATOM 1375 O O . TRP A 1 183 ? 0.600 -2.923 22.754 1.00 78.50 183 TRP A O 1
ATOM 1385 N N . LEU A 1 184 ? 1.211 -4.946 21.976 1.00 87.31 184 LEU A N 1
ATOM 1386 C CA . LEU A 1 184 ? 2.614 -4.875 22.373 1.00 87.31 184 LEU A CA 1
ATOM 1387 C C . LEU A 1 184 ? 3.452 -4.609 21.124 1.00 87.31 184 LEU A C 1
ATOM 1389 O O . LEU A 1 184 ? 3.417 -5.390 20.173 1.00 87.31 184 LEU A O 1
ATOM 1393 N N . THR A 1 185 ? 4.238 -3.544 21.164 1.00 80.94 185 THR A N 1
ATOM 1394 C CA . THR A 1 185 ? 5.211 -3.214 20.132 1.00 80.94 185 THR A CA 1
ATOM 1395 C C . THR A 1 185 ? 6.595 -3.573 20.645 1.00 80.94 185 THR A C 1
ATOM 1397 O O . THR A 1 185 ? 7.167 -2.873 21.482 1.00 80.94 185 THR A O 1
ATOM 1400 N N . ILE A 1 186 ? 7.137 -4.680 20.136 1.00 83.00 186 ILE A N 1
ATOM 1401 C CA . ILE A 1 186 ? 8.556 -5.003 20.286 1.00 83.00 186 ILE A CA 1
ATOM 1402 C C . ILE A 1 186 ? 9.297 -4.272 19.175 1.00 83.00 186 ILE A C 1
ATOM 1404 O O . ILE A 1 186 ? 9.033 -4.467 17.989 1.00 83.00 186 ILE A O 1
ATOM 1408 N N . THR A 1 187 ? 10.202 -3.395 19.574 1.00 75.19 187 THR A N 1
ATOM 1409 C CA . THR A 1 187 ? 11.008 -2.586 18.672 1.00 75.19 187 THR A CA 1
ATOM 1410 C C . THR A 1 187 ? 12.100 -3.452 18.040 1.00 75.19 187 THR A C 1
ATOM 1412 O O . THR A 1 187 ? 12.789 -4.216 18.710 1.00 75.19 187 THR A O 1
ATOM 1415 N N . TYR A 1 188 ? 12.304 -3.316 16.727 1.00 69.69 188 TYR A N 1
ATOM 1416 C CA . TYR A 1 188 ? 13.477 -3.899 16.056 1.00 69.69 188 TYR A CA 1
ATOM 1417 C C . TYR A 1 188 ? 14.752 -3.069 16.279 1.00 69.69 188 TYR A C 1
ATOM 1419 O O . TYR A 1 188 ? 15.836 -3.462 15.854 1.00 69.69 188 TYR A O 1
ATOM 1427 N N . ASN A 1 189 ? 14.623 -1.911 16.935 1.00 73.94 189 ASN A N 1
ATOM 1428 C CA . ASN A 1 189 ? 15.744 -1.104 17.389 1.00 73.94 189 ASN A CA 1
ATOM 1429 C C . ASN A 1 189 ? 16.198 -1.617 18.768 1.00 73.94 189 ASN A C 1
ATOM 1431 O O . ASN A 1 189 ? 15.442 -1.448 19.726 1.00 73.94 189 ASN A O 1
ATOM 1435 N N . PRO A 1 190 ? 17.417 -2.177 18.898 1.00 68.94 190 PRO A N 1
ATOM 1436 C CA . PRO A 1 190 ? 17.909 -2.729 20.162 1.00 68.94 190 PRO A CA 1
ATOM 1437 C C . PRO A 1 190 ? 18.067 -1.674 21.269 1.00 68.94 190 PRO A C 1
ATOM 1439 O O . PRO A 1 190 ? 18.134 -2.029 22.439 1.00 68.94 190 PRO A O 1
ATOM 1442 N N . ASN A 1 191 ? 18.103 -0.386 20.911 1.00 73.31 191 ASN A N 1
ATOM 1443 C CA . ASN A 1 191 ? 18.231 0.727 21.853 1.00 73.31 191 ASN A CA 1
ATOM 1444 C C . ASN A 1 191 ? 16.880 1.331 22.264 1.00 73.31 191 ASN A C 1
ATOM 1446 O O . ASN A 1 191 ? 16.847 2.264 23.063 1.00 73.31 191 ASN A O 1
ATOM 1450 N N . ALA A 1 192 ? 15.774 0.858 21.690 1.00 73.50 192 ALA A N 1
ATOM 1451 C CA . ALA A 1 192 ? 14.440 1.306 22.054 1.00 73.50 192 ALA A CA 1
ATOM 1452 C C . ALA A 1 192 ? 13.780 0.245 22.928 1.00 73.50 192 ALA A C 1
ATOM 1454 O O . ALA A 1 192 ? 13.751 -0.927 22.558 1.00 73.50 192 ALA A O 1
ATOM 1455 N N . SER A 1 193 ? 13.210 0.652 24.056 1.00 74.94 193 SER A N 1
ATOM 1456 C CA . SER A 1 193 ? 12.427 -0.260 24.883 1.00 74.94 193 SER A CA 1
ATOM 1457 C C . SER A 1 193 ? 11.116 -0.633 24.181 1.00 74.94 193 SER A C 1
ATOM 1459 O O . SER A 1 193 ? 10.501 0.225 23.538 1.00 74.94 193 SER A O 1
ATOM 1461 N N . PRO A 1 194 ? 10.649 -1.886 24.312 1.00 81.00 194 PRO A N 1
ATOM 1462 C CA . PRO A 1 194 ? 9.310 -2.254 23.879 1.00 81.00 194 PRO A CA 1
ATOM 1463 C C . PRO A 1 194 ? 8.267 -1.444 24.656 1.00 81.00 194 PRO A C 1
ATOM 1465 O O . PRO A 1 194 ? 8.482 -1.072 25.812 1.00 81.00 194 PRO A O 1
ATOM 1468 N N . PHE A 1 195 ? 7.121 -1.191 24.035 1.00 88.69 195 PHE A N 1
ATOM 1469 C CA . PHE A 1 195 ? 6.033 -0.439 24.657 1.00 88.69 195 PHE A CA 1
ATOM 1470 C C . PHE A 1 195 ? 4.673 -1.024 24.290 1.00 88.69 195 PHE A C 1
ATOM 1472 O O . PHE A 1 195 ? 4.539 -1.786 23.332 1.00 88.69 195 PHE A O 1
ATOM 1479 N N . ILE A 1 196 ? 3.652 -0.658 25.061 1.00 87.25 196 ILE A N 1
ATOM 1480 C CA . ILE A 1 196 ? 2.266 -1.049 24.808 1.00 87.25 196 ILE A CA 1
ATOM 1481 C C . ILE A 1 196 ? 1.466 0.128 24.254 1.00 87.25 196 ILE A C 1
ATOM 1483 O O . ILE A 1 196 ? 1.664 1.274 24.653 1.00 87.25 196 ILE A O 1
ATOM 1487 N N . THR A 1 197 ? 0.530 -0.159 23.356 1.00 88.06 197 THR A N 1
ATOM 1488 C CA . THR A 1 197 ? -0.457 0.804 22.865 1.00 88.06 197 THR A CA 1
ATOM 1489 C C . THR A 1 197 ? -1.825 0.419 23.400 1.00 88.06 197 THR A C 1
ATOM 1491 O O . THR A 1 197 ? -2.325 -0.671 23.117 1.00 88.06 197 THR A O 1
ATOM 1494 N N . ILE A 1 198 ? -2.433 1.328 24.160 1.00 89.94 198 ILE A N 1
ATOM 1495 C CA . ILE A 1 198 ? -3.777 1.179 24.717 1.00 89.94 198 ILE A CA 1
ATOM 1496 C C . ILE A 1 198 ? -4.638 2.279 24.091 1.00 89.94 198 ILE A C 1
ATOM 1498 O O . ILE A 1 198 ? -4.500 3.441 24.476 1.00 89.94 198 ILE A O 1
ATOM 1502 N N . PRO A 1 199 ? -5.495 1.963 23.108 1.00 87.12 199 PRO A N 1
ATOM 1503 C CA . PRO A 1 199 ? -6.406 2.959 22.582 1.00 87.12 199 PRO A CA 1
ATOM 1504 C C . PRO A 1 199 ? -7.497 3.248 23.620 1.00 87.12 199 PRO A C 1
ATOM 1506 O O . PRO A 1 199 ? -8.092 2.338 24.197 1.00 87.12 199 PRO A O 1
ATOM 1509 N N . ILE A 1 200 ? -7.726 4.532 23.884 1.00 91.25 200 ILE A N 1
ATOM 1510 C CA . ILE A 1 200 ? -8.644 5.027 24.914 1.00 91.25 200 ILE A CA 1
ATOM 1511 C C . ILE A 1 200 ? -9.742 5.887 24.294 1.00 91.25 200 ILE A C 1
ATOM 1513 O O . ILE A 1 200 ? -9.615 6.387 23.176 1.00 91.25 200 ILE A O 1
ATOM 1517 N N . SER A 1 201 ? -10.825 6.081 25.037 1.00 89.19 201 SER A N 1
ATOM 1518 C CA . SER A 1 201 ? -11.934 6.920 24.612 1.00 89.19 201 SER A CA 1
ATOM 1519 C C . SER A 1 201 ? -11.524 8.382 24.451 1.00 89.19 201 SER A C 1
ATOM 1521 O O . SER A 1 201 ? -10.641 8.902 25.140 1.00 89.19 201 SER A O 1
ATOM 1523 N N . ARG A 1 202 ? -12.256 9.097 23.590 1.00 87.50 202 ARG A N 1
ATOM 1524 C CA . ARG A 1 202 ? -12.106 10.552 23.442 1.00 87.50 202 ARG A CA 1
ATOM 1525 C C . ARG A 1 202 ? -12.352 11.296 24.761 1.00 87.50 202 ARG A C 1
ATOM 1527 O O . ARG A 1 202 ? -11.710 12.307 25.016 1.00 87.50 202 ARG A O 1
ATOM 1534 N N . LYS A 1 203 ? -13.244 10.779 25.615 1.00 89.50 203 LYS A N 1
ATOM 1535 C CA . LYS A 1 203 ? -13.518 11.347 26.943 1.00 89.50 203 LYS A CA 1
ATOM 1536 C C . LYS A 1 203 ? -12.270 11.301 27.827 1.00 89.50 203 LYS A C 1
ATOM 1538 O O . LYS A 1 203 ? -11.925 12.314 28.429 1.00 89.50 203 LYS A O 1
ATOM 1543 N N . LEU A 1 204 ? 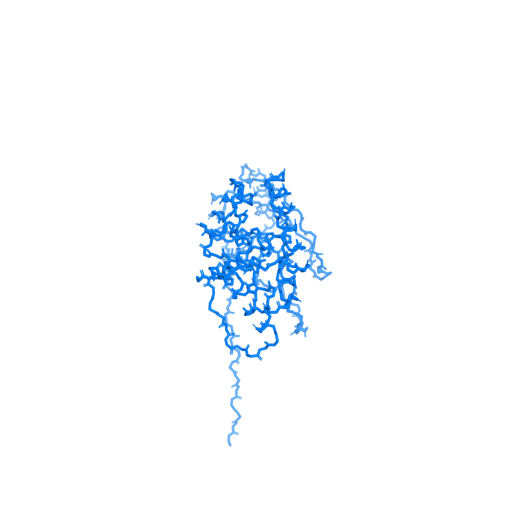-11.587 10.156 27.877 1.00 89.00 204 LEU A N 1
ATOM 1544 C CA . LEU A 1 204 ? -10.377 9.995 28.684 1.00 89.00 204 LEU A CA 1
ATOM 1545 C C . LEU A 1 204 ? -9.179 10.750 28.083 1.00 89.00 204 LEU A C 1
ATOM 1547 O O . LEU A 1 204 ? -8.410 11.359 28.818 1.00 89.00 204 LEU A O 1
ATOM 1551 N N . SER A 1 205 ? -9.069 10.796 26.752 1.00 89.81 205 SER A N 1
ATOM 1552 C CA . SER A 1 205 ? -8.068 11.622 26.062 1.00 89.81 205 SER A CA 1
ATOM 1553 C C . SER A 1 205 ? -8.204 13.107 26.418 1.00 89.81 205 SER A C 1
ATOM 1555 O O . SER A 1 205 ? -7.223 13.720 26.833 1.00 89.81 205 SER A O 1
ATOM 1557 N N . ASN A 1 206 ? -9.418 13.664 26.352 1.00 89.44 206 ASN A N 1
ATOM 1558 C CA . ASN A 1 206 ? -9.667 15.056 26.735 1.00 89.44 206 ASN A CA 1
ATOM 1559 C C . ASN A 1 206 ? -9.333 15.310 28.213 1.00 89.44 206 ASN A C 1
ATOM 1561 O O . ASN A 1 206 ? -8.778 16.352 28.548 1.00 89.44 206 ASN A O 1
ATOM 1565 N N . HIS A 1 207 ? -9.645 14.355 29.095 1.00 88.94 207 HIS A N 1
ATOM 1566 C CA . HIS A 1 207 ? -9.317 14.455 30.516 1.00 88.94 207 HIS A CA 1
ATOM 1567 C C . HIS A 1 207 ? -7.806 14.605 30.738 1.00 88.94 207 HIS A C 1
ATOM 1569 O O . HIS A 1 207 ? -7.375 15.551 31.397 1.00 88.94 207 HIS A O 1
ATOM 1575 N N . PHE A 1 208 ? -6.992 13.745 30.121 1.00 89.75 208 PHE A N 1
ATOM 1576 C CA . PHE A 1 208 ? -5.537 13.862 30.224 1.00 89.75 208 PHE A CA 1
ATOM 1577 C C . PHE A 1 208 ? -5.004 15.147 29.592 1.00 89.75 208 PHE A C 1
ATOM 1579 O O . PHE A 1 208 ? -4.169 15.806 30.207 1.00 89.75 208 PHE A O 1
ATOM 1586 N N . ALA A 1 209 ? -5.531 15.552 28.435 1.00 87.94 209 ALA A N 1
ATOM 1587 C CA . ALA A 1 209 ? -5.109 16.777 27.759 1.00 87.94 209 ALA A CA 1
ATOM 1588 C C . ALA A 1 209 ? -5.315 18.045 28.613 1.00 87.94 209 ALA A C 1
ATOM 1590 O O . ALA A 1 209 ? -4.559 19.002 28.486 1.00 87.94 209 ALA A O 1
ATOM 1591 N N . THR A 1 210 ? -6.310 18.051 29.511 1.00 86.81 210 THR A N 1
ATOM 1592 C CA . THR A 1 210 ? -6.544 19.173 30.442 1.00 86.81 210 THR A CA 1
ATOM 1593 C C . THR A 1 210 ? -5.647 19.171 31.680 1.00 86.81 210 THR A C 1
ATOM 1595 O O . THR A 1 210 ? -5.477 20.214 32.303 1.00 86.81 210 THR A O 1
ATOM 1598 N N . GLN A 1 211 ? -5.100 18.017 32.067 1.00 83.88 211 GLN A N 1
ATOM 1599 C CA . GLN A 1 211 ? -4.382 17.848 33.338 1.00 83.88 211 GLN A CA 1
ATOM 1600 C C . GLN A 1 211 ? -2.875 17.676 33.180 1.00 83.88 211 GLN A C 1
ATOM 1602 O O . GLN A 1 211 ? -2.132 17.804 34.155 1.00 83.88 211 GLN A O 1
ATOM 1607 N N . ARG A 1 212 ? -2.418 17.322 31.979 1.00 86.00 212 ARG A N 1
ATOM 1608 C CA . ARG A 1 212 ? -1.030 16.953 31.724 1.00 86.00 212 ARG A CA 1
ATOM 1609 C C . ARG A 1 212 ? -0.340 17.992 30.852 1.00 86.00 212 ARG A C 1
ATOM 1611 O O . ARG A 1 212 ? -0.982 18.589 29.989 1.00 86.00 212 ARG A O 1
ATOM 1618 N N . PRO A 1 213 ? 0.966 18.218 31.069 1.00 81.75 213 PRO A N 1
ATOM 1619 C CA . PRO A 1 213 ? 1.724 19.121 30.226 1.00 81.75 213 PRO A CA 1
ATOM 1620 C C . PRO A 1 213 ? 1.796 18.550 28.810 1.00 81.75 213 PRO A C 1
ATOM 1622 O O . PRO A 1 213 ? 2.129 17.376 28.609 1.00 81.75 213 PRO A O 1
ATOM 1625 N N . GLN A 1 214 ? 1.481 19.401 27.839 1.00 81.44 214 GLN A N 1
ATOM 1626 C CA . GLN A 1 214 ? 1.774 19.131 26.442 1.00 81.44 214 GLN A CA 1
ATOM 1627 C C . GLN A 1 214 ? 3.278 19.301 26.218 1.00 81.44 214 GLN A C 1
ATOM 1629 O O . GLN A 1 214 ? 3.870 20.311 26.604 1.00 81.44 214 GLN A O 1
ATOM 1634 N N . MET A 1 215 ? 3.894 18.316 25.582 1.00 77.75 215 MET A N 1
ATOM 1635 C CA . MET A 1 215 ? 5.293 18.356 25.189 1.00 77.75 215 MET A CA 1
ATOM 1636 C C . MET A 1 215 ? 5.405 19.164 23.890 1.00 77.75 215 MET A C 1
ATOM 1638 O O . MET A 1 215 ? 4.944 18.731 22.835 1.00 77.75 215 MET A O 1
ATOM 1642 N N . LEU A 1 216 ? 5.977 20.369 23.973 1.00 62.09 216 LEU A N 1
ATOM 1643 C CA . LEU A 1 216 ? 6.259 21.220 22.814 1.00 62.09 216 LEU A CA 1
ATOM 1644 C C . LEU A 1 216 ? 7.628 20.857 22.228 1.00 62.09 216 LEU A C 1
ATOM 1646 O O . LEU A 1 216 ? 8.657 21.066 22.870 1.00 62.09 216 LEU A O 1
ATOM 1650 N N . PHE A 1 217 ? 7.657 20.363 20.991 1.00 54.88 217 PHE A N 1
ATOM 1651 C CA . PHE A 1 217 ? 8.908 20.145 20.260 1.00 54.88 217 PHE A CA 1
ATOM 1652 C C . PHE A 1 217 ? 9.313 21.434 19.545 1.00 54.88 217 PHE A C 1
ATOM 1654 O O . PHE A 1 217 ? 8.781 21.767 18.489 1.00 54.88 217 PHE A O 1
ATOM 1661 N N . GLY A 1 218 ? 10.233 22.189 20.146 1.00 39.97 218 GLY A N 1
ATOM 1662 C CA . GLY A 1 218 ? 10.769 23.416 19.560 1.00 39.97 218 GLY A CA 1
ATOM 1663 C C . GLY A 1 218 ? 11.623 23.143 18.318 1.00 39.97 218 GLY A C 1
ATOM 1664 O O . GLY A 1 218 ? 12.515 22.296 18.334 1.00 39.97 218 GLY A O 1
ATOM 1665 N N . SER A 1 219 ? 11.373 23.898 17.249 1.00 39.66 219 SER A N 1
ATOM 1666 C CA . SER A 1 219 ? 12.321 24.117 16.158 1.00 39.66 219 SER A CA 1
ATOM 1667 C C . SER A 1 219 ? 13.458 25.007 16.661 1.00 39.66 219 SER A C 1
ATOM 1669 O O . SER A 1 219 ? 13.296 26.222 16.769 1.00 39.66 219 SER A O 1
ATOM 1671 N N . SER A 1 220 ? 14.597 24.412 16.997 1.00 33.84 220 SER A N 1
ATOM 1672 C CA . SER A 1 220 ? 15.843 25.139 17.233 1.00 33.84 220 SER A CA 1
ATOM 1673 C C . SER A 1 220 ? 16.781 24.944 16.043 1.00 33.84 220 SER A C 1
ATOM 1675 O O . SER A 1 220 ? 17.496 23.948 15.951 1.00 33.84 220 SER A O 1
ATOM 1677 N N . ASP A 1 221 ? 16.774 25.914 15.128 1.00 36.66 221 ASP A N 1
ATOM 1678 C CA . ASP A 1 221 ? 17.923 26.172 14.261 1.00 36.66 221 ASP A CA 1
ATOM 1679 C C . ASP A 1 221 ? 19.048 26.761 15.130 1.00 36.66 221 ASP A C 1
ATOM 1681 O O . ASP A 1 221 ? 18.823 27.767 15.809 1.00 36.66 221 ASP A O 1
ATOM 1685 N N . PRO A 1 222 ? 20.259 26.178 15.158 1.00 43.44 222 PRO A N 1
ATOM 1686 C CA . PRO A 1 222 ? 21.402 26.840 15.759 1.00 43.44 222 PRO A CA 1
ATOM 1687 C C . PRO A 1 222 ? 21.948 27.894 14.790 1.00 43.44 222 PRO A C 1
ATOM 1689 O O . PRO A 1 222 ? 22.566 27.583 13.771 1.00 43.44 222 PRO A O 1
ATOM 1692 N N . GLU A 1 223 ? 21.718 29.154 15.145 1.00 40.50 223 GLU A N 1
ATOM 1693 C CA . GLU A 1 223 ? 22.386 30.336 14.613 1.00 40.50 223 GLU A CA 1
ATOM 1694 C C . GLU A 1 223 ? 23.915 30.142 14.679 1.00 40.50 223 GLU A C 1
ATOM 1696 O O . GLU A 1 223 ? 24.511 30.033 15.752 1.00 40.50 223 GLU A O 1
ATOM 1701 N N . THR A 1 224 ? 24.569 30.036 13.522 1.00 44.28 224 THR A N 1
ATOM 1702 C CA . THR A 1 224 ? 26.035 30.012 13.429 1.00 44.28 224 THR A CA 1
ATOM 1703 C C . THR A 1 224 ? 26.595 31.401 13.746 1.00 44.28 224 THR A C 1
ATOM 1705 O O . THR A 1 224 ? 26.241 32.350 13.040 1.00 44.28 224 THR A O 1
ATOM 1708 N N . PRO A 1 225 ? 27.502 31.559 14.727 1.00 46.25 225 PRO A N 1
ATOM 1709 C CA . PRO A 1 225 ? 28.118 32.848 14.999 1.00 46.25 225 PRO A CA 1
ATOM 1710 C C . PRO A 1 225 ? 29.106 33.217 13.884 1.00 46.25 225 PRO A C 1
ATOM 1712 O O . PRO A 1 225 ? 29.994 32.445 13.517 1.00 46.25 225 PRO A O 1
ATOM 1715 N N . LYS A 1 226 ? 28.939 34.427 13.346 1.00 48.75 226 LYS A N 1
ATOM 1716 C CA . LYS A 1 226 ? 29.841 35.067 12.382 1.00 48.75 226 LYS A CA 1
ATOM 1717 C C . LYS A 1 226 ? 31.189 35.372 13.064 1.00 48.75 226 LYS A C 1
ATOM 1719 O O . LYS A 1 226 ? 31.173 35.938 14.157 1.00 48.75 226 LYS A O 1
ATOM 1724 N N . PRO A 1 227 ? 32.344 35.036 12.462 1.00 50.47 227 PRO A N 1
ATOM 1725 C CA . PRO A 1 227 ? 33.637 35.372 13.047 1.00 50.47 227 PRO A CA 1
ATOM 1726 C C . PRO A 1 227 ? 33.892 36.891 12.979 1.00 50.47 227 PRO A C 1
ATOM 1728 O O . PRO A 1 227 ? 33.485 37.529 11.999 1.00 50.47 227 PRO A O 1
ATOM 1731 N N . PRO A 1 228 ? 34.539 37.482 14.001 1.00 60.00 228 PRO A N 1
ATOM 1732 C CA . PRO A 1 228 ? 34.881 38.899 13.999 1.00 60.00 228 PRO A CA 1
ATOM 1733 C C . PRO A 1 228 ? 35.949 39.208 12.941 1.00 60.00 228 PRO A C 1
ATOM 1735 O O . PRO A 1 228 ? 36.828 38.388 12.672 1.00 60.00 228 PRO A O 1
ATOM 1738 N N . SER A 1 229 ? 35.800 40.384 12.327 1.00 62.62 229 SER A N 1
ATOM 1739 C CA . SER A 1 229 ? 36.737 40.995 11.372 1.00 62.62 229 SER A CA 1
ATOM 1740 C C . SER A 1 229 ? 37.954 41.590 12.066 1.00 62.62 229 SER A C 1
ATOM 1742 O O . SER A 1 229 ? 37.796 42.026 13.229 1.00 62.62 229 SER A O 1
#

Sequence (229 aa):
MASTMPKQVEPSGAVKKALAKLVDGAKIVQLREKVKPPEAKRIREAVALLSGKPDLIDSQASKRQNIYLEFLESVHKMGLSMVVLCAVSLGPSAVVSMRDRDRVALPSKIEEIQDLLESAVLQRLARQYSAKGLPSVDGDPASLAKASNMVMTEKSLTGDVYQLTAQDAQAATQSDQIQGRIWLTITYNPNASPFITIPISRKLSNHFATQRPQMLFGSSDPETPKPPS

Secondary structure (DSSP, 8-state):
---------PPPHHHHHHHHHHHHHHHHHHHHSS--HHHHHHHHHHHHHHHSPPP----HHHHHHHHHHHHHHHHHTT-HHHHHHHHHHTHHHHHHHS-HHHHHHHHHHHHHTHHHH--HHHHHHHHHHHSSS---------------S-----TT--S--B---HHHHHHHHHSTTB-S--EEE--SSTTSPPEEE--B-HHHHHHHHHHS-B---------PPPPP-

Foldseek 3Di:
DDPPDPPPPDADPLLVVLVVLLLVLLVVCVVVLDADLQLLVLLLLLVVLQVDDQDPDPDPVSVLSVQSSVLSVLLCVVNLLSSSSCSNRQNSVSSSPDDPVNSVVNSVVCVVCVVSSDDPSSVVVSCVSPPDPRPDSDDDDDDPDDDDDDDDPPPPDDDWDFDDDPVLVVVQVPDPFFDDDKDWADDPPPPDDIDIDTHGHPVSVVVRVVVTDTDDDDDDDDDDDDDDD

Organism: NCBI:txid1447872

Radius of gyration: 24.38 Å; chains: 1; bounding box: 53×55×90 Å